Protein AF-A0A3S5BAK1-F1 (afdb_monomer)

Secondary structure (DSSP, 8-state):
--HHHHHHHHHHHHHHHHHH-HHHHHH-HHHHHHHHHHHHHHHHHHHHHHHHHHHHHS---S---GGG--TT-HHHHHHHHHHHHHHHHHHGGGGGGGGSTTTHHHHHHHHHHHHHHHHHHHHHHHHHHHHHHHHHHHHHHHHHHHHHHHHT----TTS---HHHHT--PPPP---

Radius of gyration: 25.22 Å; Cα contacts (8 Å, |Δi|>4): 67; chains: 1; bounding box: 58×69×58 Å

Structure (mmCIF, N/CA/C/O backbone):
data_AF-A0A3S5BAK1-F1
#
_entry.id   AF-A0A3S5BAK1-F1
#
loop_
_atom_site.group_PDB
_atom_site.id
_atom_site.type_symbol
_atom_site.label_atom_id
_atom_site.label_alt_id
_atom_site.label_comp_id
_atom_site.label_asym_id
_atom_site.label_entity_id
_atom_site.label_seq_id
_atom_site.pdbx_PDB_ins_code
_atom_site.Cartn_x
_atom_site.Cartn_y
_atom_site.Cartn_z
_atom_site.occupancy
_atom_site.B_iso_or_equiv
_atom_site.auth_seq_id
_atom_site.auth_comp_id
_atom_site.auth_asym_id
_atom_site.auth_atom_id
_atom_site.pdbx_PDB_model_num
ATOM 1 N N . MET A 1 1 ? 5.072 -18.297 4.045 1.00 58.22 1 MET A N 1
ATOM 2 C CA . MET A 1 1 ? 3.594 -18.258 4.055 1.00 58.22 1 MET A CA 1
ATOM 3 C C . MET A 1 1 ? 3.097 -19.304 3.068 1.00 58.22 1 MET A C 1
ATOM 5 O O . MET A 1 1 ? 3.316 -19.136 1.875 1.00 58.22 1 MET A O 1
ATOM 9 N N . SER A 1 2 ? 2.548 -20.421 3.541 1.00 68.56 2 SER A N 1
ATOM 10 C CA . SER A 1 2 ? 2.086 -21.508 2.662 1.00 68.56 2 SER A CA 1
ATOM 11 C C . SER A 1 2 ? 0.765 -21.127 1.982 1.00 68.56 2 SER A C 1
ATOM 13 O O . SER A 1 2 ? -0.082 -20.504 2.619 1.00 68.56 2 SER A O 1
ATOM 15 N N . LEU A 1 3 ? 0.565 -21.506 0.712 1.00 74.81 3 LEU A N 1
ATOM 16 C CA . LEU A 1 3 ? -0.663 -21.211 -0.054 1.00 74.81 3 LEU A CA 1
ATOM 17 C C . LEU A 1 3 ? -1.939 -21.658 0.679 1.00 74.81 3 LEU A C 1
ATOM 19 O O . LEU A 1 3 ? -2.941 -20.948 0.666 1.00 74.81 3 LEU A O 1
ATOM 23 N N . SER A 1 4 ? -1.876 -22.787 1.391 1.00 78.25 4 SER A N 1
ATOM 24 C CA . SER A 1 4 ? -2.968 -23.304 2.225 1.00 78.25 4 SER A CA 1
ATOM 25 C C . SER A 1 4 ? -3.435 -22.315 3.296 1.00 78.25 4 SER A C 1
ATOM 27 O O . SER A 1 4 ? -4.629 -22.199 3.556 1.00 78.25 4 SER A O 1
ATOM 29 N N . PHE A 1 5 ? -2.509 -21.565 3.888 1.00 78.94 5 PHE A N 1
ATOM 30 C CA . PHE A 1 5 ? -2.800 -20.608 4.948 1.00 78.94 5 PHE A CA 1
ATOM 31 C C . PHE A 1 5 ? -3.479 -19.345 4.403 1.00 78.94 5 PHE A C 1
ATOM 33 O O . PHE A 1 5 ? -4.416 -18.834 5.010 1.00 78.94 5 PHE A O 1
ATOM 40 N N . VAL A 1 6 ? -3.074 -18.891 3.211 1.00 77.44 6 VAL A N 1
ATOM 41 C CA . VAL A 1 6 ? -3.736 -17.772 2.521 1.00 77.44 6 VAL A CA 1
ATOM 42 C C . VAL A 1 6 ? -5.163 -18.159 2.131 1.00 77.44 6 VAL A C 1
ATOM 44 O O . VAL A 1 6 ? -6.094 -17.412 2.411 1.00 77.44 6 VAL A O 1
ATOM 47 N N . VAL A 1 7 ? -5.363 -19.354 1.565 1.00 82.56 7 VAL A N 1
ATOM 48 C CA . VAL A 1 7 ? -6.702 -19.852 1.200 1.00 82.56 7 VAL A CA 1
ATOM 49 C C . VAL A 1 7 ? -7.607 -19.979 2.429 1.00 82.56 7 VAL A C 1
ATOM 51 O O . VAL A 1 7 ? -8.768 -19.578 2.373 1.00 82.56 7 VAL A O 1
ATOM 54 N N . ALA A 1 8 ? -7.079 -20.474 3.552 1.00 82.44 8 ALA A N 1
ATOM 55 C CA . ALA A 1 8 ? -7.828 -20.571 4.801 1.00 82.44 8 ALA A CA 1
ATOM 56 C C . ALA A 1 8 ? -8.298 -19.195 5.307 1.00 82.44 8 ALA A C 1
ATOM 58 O O . ALA A 1 8 ? -9.467 -19.049 5.667 1.00 82.44 8 ALA A O 1
ATOM 59 N N . PHE A 1 9 ? -7.433 -18.176 5.281 1.00 80.75 9 PHE A N 1
ATOM 60 C CA . PHE A 1 9 ? -7.812 -16.820 5.689 1.00 80.75 9 PHE A CA 1
ATOM 61 C C . PHE A 1 9 ? -8.811 -16.161 4.744 1.00 80.75 9 PHE A C 1
ATOM 63 O O . PHE A 1 9 ? -9.759 -15.528 5.201 1.00 80.75 9 PHE A O 1
ATOM 70 N N . VAL A 1 10 ? -8.650 -16.347 3.434 1.00 83.50 10 VAL A N 1
ATOM 71 C CA . VAL A 1 10 ? -9.604 -15.831 2.443 1.00 83.50 10 VAL A CA 1
ATOM 72 C C . VAL A 1 10 ? -10.977 -16.469 2.639 1.00 83.50 10 VAL A C 1
ATOM 74 O O . VAL A 1 10 ? -11.990 -15.775 2.652 1.00 83.50 10 VAL A O 1
ATOM 77 N N . TRP A 1 11 ? -11.021 -17.781 2.871 1.00 86.19 11 TRP A N 1
ATOM 78 C CA . TRP A 1 11 ? -12.264 -18.491 3.156 1.00 86.19 11 TRP A CA 1
ATOM 79 C C . TRP A 1 11 ? -12.947 -18.000 4.439 1.00 86.19 11 TRP A C 1
ATOM 81 O O . TRP A 1 11 ? -14.167 -17.829 4.470 1.00 86.19 11 TRP A O 1
ATOM 91 N N . GLN A 1 12 ? -12.170 -17.740 5.494 1.00 83.75 12 GLN A N 1
ATOM 92 C CA . GLN A 1 12 ? -12.689 -17.161 6.734 1.00 83.75 12 GLN A CA 1
ATOM 93 C C . GLN A 1 12 ? -13.297 -15.771 6.505 1.00 83.75 12 GLN A C 1
ATOM 95 O O . GLN A 1 12 ? -14.400 -15.519 6.987 1.00 83.75 12 GLN A O 1
ATOM 100 N N . GLU A 1 13 ? -12.639 -14.899 5.736 1.00 82.94 13 GLU A N 1
ATOM 101 C CA . GLU A 1 13 ? -13.164 -13.564 5.419 1.00 82.94 13 GLU A CA 1
ATOM 102 C C . GLU A 1 13 ? -14.453 -13.619 4.598 1.00 82.94 13 GLU A C 1
ATOM 104 O O . GLU A 1 13 ? -15.411 -12.919 4.918 1.00 82.94 13 GLU A O 1
ATOM 109 N N . ILE A 1 14 ? -14.525 -14.495 3.590 1.00 84.44 14 ILE A N 1
ATOM 110 C CA . ILE A 1 14 ? -15.737 -14.662 2.772 1.00 84.44 14 ILE A CA 1
ATOM 111 C C . ILE A 1 14 ? -16.921 -15.080 3.651 1.00 84.44 14 ILE A C 1
ATOM 113 O O . ILE A 1 14 ? -18.023 -14.546 3.507 1.00 84.44 14 ILE A O 1
ATOM 117 N N . LYS A 1 15 ? -16.702 -15.994 4.606 1.00 84.88 15 LYS A N 1
ATOM 118 C CA . LYS A 1 15 ? -17.748 -16.384 5.558 1.00 84.88 15 LYS A CA 1
ATOM 119 C C . LYS A 1 15 ? -18.176 -15.233 6.461 1.00 84.88 15 LYS A C 1
ATOM 121 O O . LYS A 1 15 ? -19.376 -15.061 6.648 1.00 84.88 15 LYS A O 1
ATOM 126 N N . LYS A 1 16 ? -17.232 -14.454 7.004 1.00 80.25 16 LYS A N 1
ATOM 127 C CA . LYS A 1 16 ? -17.545 -13.272 7.829 1.00 80.25 16 LYS A CA 1
ATOM 128 C C . LYS A 1 16 ? -18.373 -12.252 7.043 1.00 80.25 16 LYS A C 1
ATOM 130 O O . LYS A 1 16 ? -19.364 -11.743 7.558 1.00 80.25 16 LYS A O 1
ATOM 135 N N . LEU A 1 17 ? -18.004 -11.999 5.787 1.00 83.25 17 LEU A N 1
ATOM 136 C CA . LEU A 1 17 ? -18.719 -11.073 4.910 1.00 83.25 17 LEU A CA 1
ATOM 137 C C . LEU A 1 17 ? -20.167 -11.526 4.670 1.00 83.25 17 LEU A C 1
ATOM 139 O O . LEU A 1 17 ? -21.088 -10.711 4.701 1.00 83.25 17 LEU A O 1
ATOM 143 N N . TRP A 1 18 ? -20.367 -12.832 4.462 1.00 85.94 18 TRP A N 1
ATOM 144 C CA . TRP A 1 18 ? -21.692 -13.413 4.251 1.00 85.94 18 TRP A CA 1
ATOM 145 C C . TRP A 1 18 ? -22.565 -13.309 5.504 1.00 85.94 18 TRP A C 1
ATOM 147 O O . TRP A 1 18 ? -23.736 -12.952 5.406 1.00 85.94 18 TRP A O 1
ATOM 157 N N . THR A 1 19 ? -22.023 -13.612 6.684 1.00 84.31 19 THR A N 1
ATOM 158 C CA . THR A 1 19 ? -22.820 -13.661 7.917 1.00 84.31 19 THR A CA 1
ATOM 159 C C . THR A 1 19 ? -23.170 -12.283 8.474 1.00 84.31 19 THR A C 1
ATOM 161 O O . THR A 1 19 ? -24.278 -12.113 8.974 1.00 84.31 19 THR A O 1
ATOM 164 N N . TRP A 1 20 ? -22.272 -11.299 8.375 1.00 79.25 20 TRP A N 1
ATOM 165 C CA . TRP A 1 20 ? -22.474 -9.9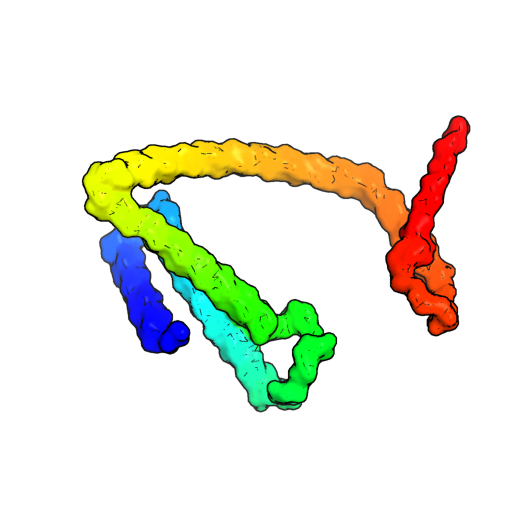54 8.942 1.00 79.25 20 TRP A CA 1
ATOM 166 C C . TRP A 1 20 ? -23.051 -8.941 7.942 1.00 79.25 20 TRP A C 1
ATOM 168 O O . TRP A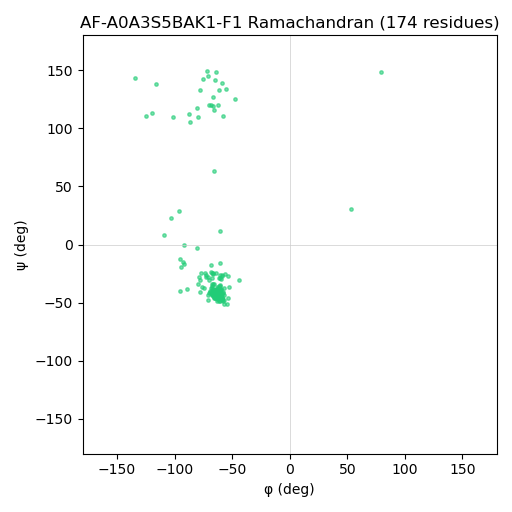 1 20 ? -23.617 -7.923 8.343 1.00 79.25 20 TRP A O 1
ATOM 178 N N . GLY A 1 21 ? -22.937 -9.216 6.640 1.00 82.69 21 GLY A N 1
ATOM 179 C CA . GLY A 1 21 ? -23.353 -8.313 5.572 1.00 82.69 21 GLY A CA 1
ATOM 180 C C . GLY A 1 21 ? -22.349 -7.182 5.293 1.00 82.69 21 GLY A C 1
ATOM 181 O O . GLY A 1 21 ? -21.669 -6.658 6.174 1.00 82.69 21 GLY A O 1
ATOM 182 N N . ILE A 1 22 ? -22.284 -6.758 4.027 1.00 80.19 22 ILE A N 1
ATOM 183 C CA . ILE A 1 22 ? -21.268 -5.825 3.497 1.00 80.19 22 ILE A CA 1
ATOM 184 C C . ILE A 1 22 ? -21.239 -4.453 4.189 1.00 80.19 22 ILE A C 1
ATOM 186 O O . ILE A 1 22 ? -20.164 -3.895 4.397 1.00 80.19 22 ILE A O 1
ATOM 190 N N . ARG A 1 23 ? -22.399 -3.889 4.553 1.00 79.81 23 ARG A N 1
ATOM 191 C CA . ARG A 1 23 ? -22.456 -2.533 5.133 1.00 79.81 23 ARG A CA 1
ATOM 192 C C . ARG A 1 23 ? -21.807 -2.466 6.513 1.00 79.81 23 ARG A C 1
ATOM 194 O O . ARG A 1 23 ? -21.074 -1.522 6.796 1.00 79.81 23 ARG A O 1
ATOM 201 N N . VAL A 1 24 ? -22.058 -3.467 7.353 1.00 79.19 24 VAL A N 1
ATOM 202 C CA . VAL A 1 24 ? -21.470 -3.538 8.697 1.00 79.19 24 VAL A CA 1
ATOM 203 C C . VAL A 1 24 ? -19.969 -3.801 8.590 1.00 79.19 24 VAL A C 1
ATOM 205 O O . VAL A 1 24 ? -19.189 -3.141 9.267 1.00 79.19 24 VAL A O 1
ATOM 208 N N . TYR A 1 25 ? -19.564 -4.666 7.657 1.00 80.75 25 TYR A N 1
ATOM 209 C CA . TYR A 1 25 ? -18.161 -5.002 7.423 1.00 80.75 25 TYR A CA 1
ATOM 210 C C . TYR A 1 25 ? -17.293 -3.794 7.031 1.00 80.75 25 TYR A C 1
ATOM 212 O O . TYR A 1 25 ? -16.210 -3.621 7.573 1.00 80.75 25 TYR A O 1
ATOM 220 N N . ILE A 1 26 ? -17.766 -2.929 6.123 1.00 79.38 26 ILE A N 1
ATOM 221 C CA . ILE A 1 26 ? -16.991 -1.758 5.661 1.00 79.38 26 ILE A CA 1
ATOM 222 C C . ILE A 1 26 ? -16.903 -0.661 6.734 1.00 79.38 26 ILE A C 1
ATOM 224 O O . ILE A 1 26 ? -15.961 0.129 6.737 1.00 79.38 26 ILE A O 1
ATOM 228 N N . THR A 1 27 ? -17.878 -0.596 7.643 1.00 78.50 27 THR A N 1
ATOM 229 C CA . THR A 1 27 ? -17.907 0.443 8.684 1.00 78.50 27 THR A CA 1
ATOM 230 C C . THR A 1 27 ? -16.854 0.189 9.766 1.00 78.50 27 THR A C 1
ATOM 232 O O . THR A 1 27 ? -16.393 1.129 10.413 1.00 78.50 27 THR A O 1
ATOM 235 N N . ASP A 1 28 ? -16.441 -1.066 9.949 1.00 81.44 28 ASP A N 1
ATOM 236 C CA . ASP A 1 28 ? -15.386 -1.417 10.889 1.00 81.44 28 ASP A CA 1
ATOM 237 C C . ASP A 1 28 ? -14.000 -1.324 10.228 1.00 81.44 28 ASP A C 1
ATOM 239 O O . ASP A 1 28 ? -13.639 -2.115 9.351 1.00 81.44 28 ASP A O 1
ATOM 243 N N . MET A 1 29 ? -13.190 -0.358 10.675 1.00 78.50 29 MET A N 1
ATOM 244 C CA . MET A 1 29 ? -11.829 -0.142 10.157 1.00 78.50 29 MET A CA 1
ATOM 245 C C . MET A 1 29 ? -10.942 -1.376 10.327 1.00 78.50 29 MET A C 1
ATOM 247 O O . MET A 1 29 ? -9.993 -1.594 9.572 1.00 78.50 29 MET A O 1
ATOM 251 N N . TRP A 1 30 ? -11.260 -2.193 11.321 1.00 81.69 30 TRP A N 1
ATOM 252 C CA . TRP A 1 30 ? -10.519 -3.389 11.643 1.00 81.69 30 TRP A CA 1
ATOM 253 C C . TRP A 1 30 ? -10.704 -4.485 10.593 1.00 81.69 30 TRP A C 1
ATOM 255 O O . TRP A 1 30 ? -9.721 -5.005 10.058 1.00 81.69 30 TRP A O 1
ATOM 265 N N . HIS A 1 31 ? -11.946 -4.758 10.199 1.00 83.31 31 HIS A N 1
ATOM 266 C CA . HIS A 1 31 ? -12.244 -5.669 9.096 1.00 83.31 31 HIS A CA 1
ATOM 267 C C . HIS A 1 31 ? -11.639 -5.191 7.772 1.00 83.31 31 HIS A C 1
ATOM 269 O O . HIS A 1 31 ? -11.095 -5.997 7.016 1.00 83.31 31 HIS A O 1
ATOM 275 N N . LEU A 1 32 ? -11.607 -3.876 7.535 1.00 84.88 32 LEU A N 1
ATOM 276 C CA . LEU A 1 32 ? -10.916 -3.306 6.378 1.00 84.88 32 LEU A CA 1
ATOM 277 C C . LEU A 1 32 ? -9.401 -3.592 6.394 1.00 84.88 32 LEU A C 1
ATOM 279 O O . LEU A 1 32 ? -8.813 -3.875 5.348 1.00 84.88 32 LEU A O 1
ATOM 283 N N . LEU A 1 33 ? -8.757 -3.562 7.564 1.00 88.00 33 LEU A N 1
ATOM 284 C CA . LEU A 1 33 ? -7.339 -3.906 7.720 1.00 88.00 33 LEU A CA 1
ATOM 285 C C . LEU A 1 33 ? -7.078 -5.403 7.478 1.00 88.00 33 LEU A C 1
ATOM 287 O O . LEU A 1 33 ? -6.076 -5.761 6.848 1.00 88.00 33 LEU A O 1
ATOM 291 N N . GLU A 1 34 ? -7.989 -6.283 7.913 1.00 87.12 34 GLU A N 1
ATOM 292 C CA . GLU A 1 34 ? -7.925 -7.720 7.600 1.00 87.12 34 GLU A CA 1
ATOM 293 C C . GLU A 1 34 ? -8.054 -7.968 6.090 1.00 87.12 34 GLU A C 1
ATOM 295 O O . GLU A 1 34 ? -7.229 -8.676 5.502 1.00 87.12 34 GLU A O 1
ATOM 300 N N . PHE A 1 35 ? -9.036 -7.327 5.454 1.00 89.00 35 PHE A N 1
ATOM 301 C CA . PHE A 1 35 ? -9.251 -7.385 4.012 1.00 89.00 35 PHE A CA 1
ATOM 302 C C . PHE A 1 35 ? -8.028 -6.893 3.234 1.00 89.00 35 PHE A C 1
ATOM 304 O O . PHE A 1 35 ? -7.556 -7.567 2.318 1.00 89.00 35 PHE A O 1
ATOM 311 N N . THR A 1 36 ? -7.471 -5.748 3.638 1.00 91.38 36 THR A N 1
ATOM 312 C CA . THR A 1 36 ? -6.305 -5.136 2.986 1.00 91.38 36 THR A CA 1
ATOM 313 C C . THR A 1 36 ? -5.103 -6.075 3.035 1.00 91.38 36 THR A C 1
ATOM 315 O O . THR A 1 36 ? -4.504 -6.360 1.999 1.00 91.38 36 THR A O 1
ATOM 318 N N . THR A 1 37 ? -4.799 -6.641 4.205 1.00 91.31 37 THR A N 1
ATOM 319 C CA . THR A 1 37 ? -3.692 -7.596 4.378 1.00 91.31 37 THR A CA 1
ATOM 320 C C . THR A 1 37 ? -3.858 -8.827 3.480 1.00 91.31 37 THR A C 1
ATOM 322 O O . THR A 1 37 ? -2.927 -9.223 2.776 1.00 91.31 37 THR A O 1
ATOM 325 N N . ASN A 1 38 ? -5.059 -9.411 3.446 1.00 90.19 38 ASN A N 1
ATOM 326 C CA . ASN A 1 38 ? -5.343 -10.581 2.615 1.00 90.19 38 ASN A CA 1
ATOM 327 C C . ASN A 1 38 ? -5.265 -10.252 1.118 1.00 90.19 38 ASN A C 1
ATOM 329 O O . ASN A 1 38 ? -4.712 -11.035 0.345 1.00 90.19 38 ASN A O 1
ATOM 333 N N . SER A 1 39 ? -5.749 -9.077 0.709 1.00 92.56 39 SER A N 1
ATOM 334 C CA . SER A 1 39 ? -5.664 -8.615 -0.679 1.00 92.56 39 SER A CA 1
ATOM 335 C C . SER A 1 39 ? -4.211 -8.445 -1.148 1.00 92.56 39 SER A C 1
ATOM 337 O O . SER A 1 39 ? -3.872 -8.881 -2.248 1.00 92.56 39 SER A O 1
ATOM 339 N N . LEU A 1 40 ? -3.318 -7.924 -0.295 1.00 93.44 40 LEU A N 1
ATOM 340 C CA . LEU A 1 40 ? -1.884 -7.805 -0.586 1.00 93.44 40 LEU A CA 1
ATOM 341 C C . LEU A 1 40 ? -1.204 -9.175 -0.733 1.00 93.44 40 LEU A C 1
ATOM 343 O O . LEU A 1 40 ? -0.384 -9.361 -1.638 1.00 93.44 40 LEU A O 1
ATOM 347 N N . TYR A 1 41 ? -1.571 -10.161 0.093 1.00 92.06 41 TYR A N 1
ATOM 348 C CA . TYR A 1 41 ? -1.080 -11.533 -0.068 1.00 92.06 41 TYR A CA 1
ATOM 349 C C . TYR A 1 41 ? -1.556 -12.175 -1.379 1.00 92.06 41 TYR A C 1
ATOM 351 O O . TYR A 1 41 ? -0.751 -12.802 -2.070 1.00 92.06 41 TYR A O 1
ATOM 359 N N . ILE A 1 42 ? -2.823 -11.983 -1.764 1.00 91.81 42 ILE A N 1
ATOM 360 C CA . ILE A 1 42 ? -3.346 -12.461 -3.056 1.00 91.81 42 ILE A CA 1
ATOM 361 C C . ILE A 1 42 ? -2.616 -11.774 -4.215 1.00 91.81 42 ILE A C 1
ATOM 363 O O . ILE A 1 42 ? -2.169 -12.451 -5.138 1.00 91.81 42 ILE A O 1
ATOM 367 N N . SER A 1 43 ? -2.439 -10.453 -4.151 1.00 94.06 43 SER A N 1
ATOM 368 C CA . SER A 1 43 ? -1.743 -9.675 -5.182 1.00 94.06 43 SER A CA 1
ATOM 369 C C . SER A 1 43 ? -0.285 -10.119 -5.350 1.00 94.06 43 SER A C 1
ATOM 371 O O . SER A 1 43 ? 0.194 -10.291 -6.469 1.00 94.06 43 SER A O 1
ATOM 373 N N . THR A 1 44 ? 0.404 -10.429 -4.248 1.00 93.94 44 THR A N 1
ATOM 374 C CA . THR A 1 44 ? 1.758 -11.006 -4.276 1.00 93.94 44 THR A CA 1
ATOM 375 C C . THR A 1 44 ? 1.792 -12.328 -5.047 1.00 93.94 44 THR A C 1
ATOM 377 O O . THR A 1 44 ? 2.662 -12.537 -5.894 1.00 93.94 44 THR A O 1
ATOM 380 N N . ILE A 1 45 ? 0.849 -13.234 -4.767 1.00 91.94 45 ILE A N 1
ATOM 381 C CA . ILE A 1 45 ? 0.752 -14.526 -5.460 1.00 91.94 45 ILE A CA 1
ATOM 382 C C . ILE A 1 45 ? 0.418 -14.312 -6.941 1.00 91.94 45 ILE A C 1
ATOM 384 O O . ILE A 1 45 ? 1.039 -14.941 -7.796 1.00 91.94 45 ILE A O 1
ATOM 388 N N . ALA A 1 46 ? -0.503 -13.396 -7.250 1.00 93.88 46 ALA A N 1
ATOM 389 C CA . ALA A 1 46 ? -0.877 -13.056 -8.618 1.00 93.88 46 ALA A CA 1
ATOM 390 C C . ALA A 1 46 ? 0.321 -12.519 -9.417 1.00 93.88 46 ALA A C 1
ATOM 392 O O . ALA A 1 46 ? 0.581 -13.001 -10.514 1.00 93.88 46 ALA A O 1
ATOM 393 N N . MET A 1 47 ? 1.112 -11.605 -8.850 1.00 93.81 47 MET A N 1
ATOM 394 C CA . MET A 1 47 ? 2.316 -11.077 -9.503 1.00 93.81 47 MET A CA 1
ATOM 395 C C . MET A 1 47 ? 3.374 -12.159 -9.745 1.00 93.81 47 MET A C 1
ATOM 397 O O . MET A 1 47 ? 3.992 -12.201 -10.808 1.00 93.81 47 MET A O 1
ATOM 401 N N . ARG A 1 48 ? 3.544 -13.099 -8.807 1.00 92.75 48 ARG A N 1
ATOM 402 C CA . ARG A 1 48 ? 4.430 -14.258 -9.008 1.00 92.75 48 ARG A CA 1
ATOM 403 C C . ARG A 1 48 ? 3.912 -15.209 -10.085 1.00 92.75 48 ARG A C 1
ATOM 405 O O . ARG A 1 48 ? 4.709 -15.755 -10.843 1.00 92.75 48 ARG A O 1
ATOM 412 N N . PHE A 1 49 ? 2.596 -15.378 -10.188 1.00 92.94 49 PHE A N 1
ATOM 413 C CA . PHE A 1 49 ? 1.984 -16.145 -11.269 1.00 92.94 49 PHE A CA 1
ATOM 414 C C . PHE A 1 49 ? 2.180 -15.461 -12.627 1.00 92.94 49 PHE A C 1
ATOM 416 O O . PHE A 1 49 ? 2.539 -16.130 -13.590 1.00 92.94 49 PHE A O 1
ATOM 423 N N . VAL A 1 50 ? 2.039 -14.134 -12.701 1.00 93.31 50 VAL A N 1
ATOM 424 C CA . VAL A 1 50 ? 2.341 -13.349 -13.911 1.00 93.31 50 VAL A CA 1
ATOM 425 C C . VAL A 1 50 ? 3.809 -13.504 -14.312 1.00 93.31 50 VAL A C 1
ATOM 427 O O . VAL A 1 50 ? 4.093 -13.727 -15.486 1.00 93.31 50 VAL A O 1
ATOM 430 N N . ALA A 1 51 ? 4.738 -13.457 -13.353 1.00 91.62 51 ALA A N 1
ATOM 431 C CA . ALA A 1 51 ? 6.159 -13.698 -13.608 1.00 91.62 51 ALA A CA 1
ATOM 432 C C . ALA A 1 51 ? 6.403 -15.090 -14.214 1.00 91.62 51 ALA A C 1
ATOM 434 O O . ALA A 1 51 ? 7.085 -15.226 -15.227 1.00 91.62 51 ALA A O 1
ATOM 435 N N . TRP A 1 52 ? 5.789 -16.123 -13.630 1.00 91.06 52 TRP A N 1
ATOM 436 C CA . TRP A 1 52 ? 5.863 -17.485 -14.155 1.00 91.06 52 TRP A CA 1
ATOM 437 C C . TRP A 1 52 ? 5.242 -17.589 -15.555 1.00 91.06 52 TRP A C 1
ATOM 439 O O . TRP A 1 52 ? 5.826 -18.206 -16.445 1.00 91.06 52 TRP A O 1
ATOM 449 N N . PHE A 1 53 ? 4.096 -16.948 -15.786 1.00 93.50 53 PHE A N 1
ATOM 450 C CA . PHE A 1 53 ? 3.433 -16.933 -17.087 1.00 93.50 53 PHE A CA 1
ATOM 451 C C . PHE A 1 53 ? 4.307 -16.266 -18.158 1.00 93.50 53 PHE A C 1
ATOM 453 O O . PHE A 1 53 ? 4.422 -16.797 -19.261 1.00 93.50 53 PHE A O 1
ATOM 460 N N . ARG A 1 54 ? 4.985 -15.156 -17.833 1.00 90.62 54 ARG A N 1
ATOM 461 C CA . ARG A 1 54 ? 5.919 -14.485 -18.750 1.00 90.62 54 ARG A CA 1
ATOM 462 C C . ARG A 1 54 ? 7.051 -15.393 -19.213 1.00 90.62 54 ARG A C 1
ATOM 464 O O . ARG A 1 54 ? 7.248 -15.563 -20.413 1.00 90.62 54 ARG A O 1
ATOM 471 N N . VAL A 1 55 ? 7.708 -16.074 -18.282 1.00 90.31 55 VAL A N 1
ATOM 472 C CA . VAL A 1 55 ? 8.804 -16.995 -18.614 1.00 90.31 55 VAL A CA 1
ATOM 473 C C . VAL A 1 55 ? 8.321 -18.168 -19.478 1.00 90.31 55 VAL A C 1
ATOM 475 O O . VAL A 1 55 ? 8.970 -18.521 -20.460 1.00 90.31 55 VAL A O 1
ATOM 478 N N . ASN A 1 56 ? 7.165 -18.762 -19.160 1.00 90.62 56 ASN A N 1
ATOM 479 C CA . ASN A 1 56 ? 6.686 -19.959 -19.863 1.00 90.62 56 ASN A CA 1
ATOM 480 C C . ASN A 1 56 ? 6.057 -19.659 -21.232 1.00 90.62 56 ASN A C 1
ATOM 482 O O . ASN A 1 56 ? 6.284 -20.406 -22.183 1.00 90.62 56 ASN A O 1
ATOM 486 N N . PHE A 1 57 ? 5.263 -18.591 -21.346 1.00 91.19 57 PHE A N 1
ATOM 487 C CA . PHE A 1 57 ? 4.512 -18.285 -22.569 1.00 91.19 57 PHE A CA 1
ATOM 488 C C . PHE A 1 57 ? 5.239 -17.304 -23.486 1.00 91.19 57 PHE A C 1
ATOM 490 O O . PHE A 1 57 ? 5.239 -17.498 -24.700 1.00 91.19 57 PHE A O 1
ATOM 497 N N . TYR A 1 58 ? 5.887 -16.283 -22.924 1.00 88.31 58 TYR A N 1
ATOM 498 C CA . TYR A 1 58 ? 6.614 -15.271 -23.698 1.00 88.31 58 TYR A CA 1
ATOM 499 C C . TYR A 1 58 ? 8.093 -15.631 -23.907 1.00 88.31 58 TYR A C 1
ATOM 501 O O . TYR A 1 58 ? 8.803 -14.900 -24.591 1.00 88.31 58 TYR A O 1
ATOM 509 N N . LYS A 1 59 ? 8.547 -16.781 -23.379 1.00 86.00 59 LYS A N 1
ATOM 510 C CA . LYS A 1 59 ? 9.927 -17.291 -23.494 1.00 86.00 59 LYS A CA 1
ATOM 511 C C . LYS A 1 59 ? 10.993 -16.281 -23.050 1.00 86.00 59 LYS A C 1
ATOM 513 O O . LYS A 1 59 ? 12.110 -16.285 -23.567 1.00 86.00 59 LYS A O 1
ATOM 518 N N . GLU A 1 60 ? 10.652 -15.423 -22.092 1.00 86.19 60 GLU A N 1
ATOM 519 C CA . GLU A 1 60 ? 11.614 -14.526 -21.456 1.00 86.19 60 GLU A CA 1
ATOM 520 C C . GLU A 1 60 ? 12.679 -15.332 -20.686 1.00 86.19 60 GLU A C 1
ATOM 522 O O . GLU A 1 60 ? 12.386 -16.422 -20.177 1.00 86.19 60 GLU A O 1
ATOM 527 N N . PRO A 1 61 ? 13.926 -14.834 -20.592 1.00 84.25 61 PRO A N 1
ATOM 528 C CA . PRO A 1 61 ? 14.989 -15.535 -19.886 1.00 84.25 61 PRO A CA 1
ATOM 529 C C . PRO A 1 61 ? 14.647 -15.683 -18.398 1.00 84.25 61 PRO A C 1
ATOM 531 O O . PRO A 1 61 ? 14.504 -14.701 -17.676 1.00 84.25 61 PRO A O 1
ATOM 534 N N . ALA A 1 62 ? 14.569 -16.928 -17.921 1.00 80.88 62 ALA A N 1
ATOM 535 C CA . ALA A 1 62 ? 14.250 -17.236 -16.523 1.00 80.88 62 ALA A CA 1
ATOM 536 C C . ALA A 1 62 ? 15.306 -16.724 -15.525 1.00 80.88 62 ALA A C 1
ATOM 538 O O . ALA A 1 62 ? 15.005 -16.518 -14.350 1.00 80.88 62 ALA A O 1
ATOM 539 N N . PHE A 1 63 ? 16.545 -16.540 -15.988 1.00 81.31 63 PHE A N 1
ATOM 540 C CA . PHE A 1 63 ? 17.672 -16.099 -15.178 1.00 81.31 63 PHE A CA 1
ATOM 541 C C . PHE A 1 63 ? 18.286 -14.851 -15.800 1.00 81.31 63 PHE A C 1
ATOM 543 O O . PHE A 1 63 ? 18.916 -14.912 -16.855 1.00 81.31 63 PHE A O 1
ATOM 550 N N . LEU A 1 64 ? 18.113 -13.723 -15.118 1.00 85.94 64 LEU A N 1
ATOM 551 C CA . LEU A 1 64 ? 18.749 -12.459 -15.452 1.00 85.94 64 LEU A CA 1
ATOM 552 C C . LEU A 1 64 ? 19.303 -11.834 -14.172 1.00 85.94 64 LEU A C 1
ATOM 554 O O . LEU A 1 64 ? 18.683 -11.929 -13.110 1.00 85.94 64 LEU A O 1
ATOM 558 N N . ASN A 1 65 ? 20.458 -11.180 -14.263 1.00 88.00 65 ASN A N 1
ATOM 559 C CA . ASN A 1 65 ? 21.029 -10.462 -13.128 1.00 88.00 65 ASN A CA 1
ATOM 560 C C . ASN A 1 65 ? 20.088 -9.340 -12.677 1.00 88.00 65 ASN A C 1
ATOM 562 O O . ASN A 1 65 ? 19.660 -8.528 -13.496 1.00 88.00 65 ASN A O 1
ATOM 566 N N . ARG A 1 66 ? 19.844 -9.250 -11.362 1.00 86.75 66 ARG A N 1
ATOM 567 C CA . ARG A 1 66 ? 18.924 -8.274 -10.742 1.00 86.75 66 ARG A CA 1
ATOM 568 C C . ARG A 1 66 ? 19.206 -6.817 -11.125 1.00 86.75 66 ARG A C 1
ATOM 570 O O . ARG A 1 66 ? 18.300 -5.999 -11.120 1.00 86.75 66 ARG A O 1
ATOM 577 N N . SER A 1 67 ? 20.453 -6.493 -11.467 1.00 87.56 67 SER A N 1
ATOM 578 C CA . SER A 1 67 ? 20.857 -5.141 -11.874 1.00 87.56 67 SER A CA 1
ATOM 579 C C . SER A 1 67 ? 20.289 -4.690 -13.227 1.00 87.56 67 SER A C 1
ATOM 581 O O . SER A 1 67 ? 20.350 -3.502 -13.516 1.00 87.56 67 SER A O 1
ATOM 583 N N . ILE A 1 68 ? 19.808 -5.613 -14.065 1.00 89.12 68 ILE A N 1
ATOM 584 C CA . ILE A 1 68 ? 19.320 -5.340 -15.432 1.00 89.12 68 ILE A CA 1
ATOM 585 C C . ILE A 1 68 ? 17.789 -5.502 -15.494 1.00 89.12 68 ILE A C 1
ATOM 587 O O . ILE A 1 68 ? 17.194 -5.513 -16.564 1.00 89.12 68 ILE A O 1
ATOM 591 N N . TRP A 1 69 ? 17.142 -5.686 -14.343 1.00 89.06 69 TRP A N 1
ATOM 592 C CA . TRP A 1 69 ? 15.695 -5.841 -14.269 1.00 89.06 69 TRP A CA 1
ATOM 593 C C . TRP A 1 69 ? 15.002 -4.517 -14.569 1.00 89.06 69 TRP A C 1
ATOM 595 O O . TRP A 1 69 ? 15.496 -3.444 -14.211 1.00 89.06 69 TRP A O 1
ATOM 605 N N . ASP A 1 70 ? 13.848 -4.610 -15.216 1.00 88.12 70 ASP A N 1
ATOM 606 C CA . ASP A 1 70 ? 12.988 -3.462 -15.425 1.00 88.12 70 ASP A CA 1
ATOM 607 C C . ASP A 1 70 ? 12.466 -2.962 -14.063 1.00 88.12 70 ASP A C 1
ATOM 609 O O . ASP A 1 70 ? 12.131 -3.768 -13.185 1.00 88.12 70 ASP A O 1
ATOM 613 N N . PRO A 1 71 ? 12.357 -1.639 -13.845 1.00 89.00 71 PRO A N 1
ATOM 614 C CA . PRO A 1 71 ? 11.816 -1.097 -12.599 1.00 89.00 71 PRO A CA 1
ATOM 615 C C . PRO A 1 71 ? 10.406 -1.608 -12.254 1.00 89.00 71 PRO A C 1
ATOM 617 O O . PRO A 1 71 ? 10.041 -1.646 -11.077 1.00 89.00 71 PRO A O 1
ATOM 620 N N . PHE A 1 72 ? 9.620 -2.020 -13.253 1.00 89.88 72 PHE A N 1
ATOM 621 C CA . PHE A 1 72 ? 8.266 -2.553 -13.110 1.00 89.88 72 PHE A CA 1
ATOM 622 C C . PHE A 1 72 ? 8.204 -4.080 -13.258 1.00 89.88 72 PHE A C 1
ATOM 624 O O . PHE A 1 72 ? 7.140 -4.645 -13.545 1.00 89.88 72 PHE A O 1
ATOM 631 N N . ASP A 1 73 ? 9.321 -4.777 -13.030 1.00 91.31 73 ASP A N 1
ATOM 632 C CA . ASP A 1 73 ? 9.340 -6.233 -13.046 1.00 91.31 73 ASP A CA 1
ATOM 633 C C . ASP A 1 73 ? 8.371 -6.833 -12.010 1.00 91.31 73 ASP A C 1
ATOM 635 O O . ASP A 1 73 ? 8.289 -6.393 -10.855 1.00 91.31 73 ASP A O 1
ATOM 639 N N . PRO A 1 74 ? 7.641 -7.901 -12.380 1.00 92.62 74 PRO A N 1
ATOM 640 C CA . PRO A 1 74 ? 6.509 -8.397 -11.601 1.00 92.62 74 PRO A CA 1
ATOM 641 C C . PRO A 1 74 ? 6.991 -9.036 -10.293 1.00 92.62 74 PRO A C 1
ATOM 643 O O . PRO A 1 74 ? 6.310 -8.987 -9.271 1.00 92.62 74 PRO A O 1
ATOM 646 N N . ILE A 1 75 ? 8.199 -9.610 -10.311 1.00 92.94 75 ILE A N 1
ATOM 647 C CA . ILE A 1 75 ? 8.862 -10.172 -9.141 1.00 92.94 75 ILE A CA 1
ATOM 648 C C . ILE A 1 75 ? 9.176 -9.055 -8.146 1.00 92.94 75 ILE A C 1
ATOM 650 O O . ILE A 1 75 ? 8.848 -9.205 -6.971 1.00 92.94 75 ILE A O 1
ATOM 654 N N . LEU A 1 76 ? 9.728 -7.929 -8.608 1.00 94.00 76 LEU A N 1
ATOM 655 C CA . LEU A 1 76 ? 10.095 -6.794 -7.761 1.00 94.00 76 LEU A CA 1
ATOM 656 C C . LEU A 1 76 ? 8.856 -6.182 -7.090 1.00 94.00 76 LEU A C 1
ATOM 658 O O . LEU A 1 76 ? 8.832 -5.972 -5.875 1.00 94.00 76 LEU A O 1
ATOM 662 N N . ILE A 1 77 ? 7.781 -6.006 -7.863 1.00 95.25 77 ILE A N 1
ATOM 663 C CA . ILE A 1 77 ? 6.479 -5.570 -7.345 1.00 95.25 77 ILE A CA 1
ATOM 664 C C . ILE A 1 77 ? 5.943 -6.583 -6.321 1.00 95.25 77 ILE A C 1
ATOM 666 O O . ILE A 1 77 ? 5.462 -6.188 -5.258 1.00 95.25 77 ILE A O 1
ATOM 670 N N . SER A 1 78 ? 6.069 -7.891 -6.582 1.00 95.44 78 SER A N 1
ATOM 671 C CA . SER A 1 78 ? 5.633 -8.931 -5.640 1.00 95.44 78 SER A CA 1
ATOM 672 C C . SER A 1 78 ? 6.410 -8.911 -4.319 1.00 95.44 78 SER A C 1
ATOM 674 O O . SER A 1 78 ? 5.823 -9.148 -3.267 1.00 95.44 78 SER A O 1
ATOM 676 N N . GLU A 1 79 ? 7.711 -8.609 -4.341 1.00 94.69 79 GLU A N 1
ATOM 677 C CA . GLU A 1 79 ? 8.525 -8.481 -3.126 1.00 94.69 79 GLU A CA 1
ATOM 678 C C . GLU A 1 79 ? 8.079 -7.281 -2.284 1.00 94.69 79 GLU A C 1
ATOM 680 O O . GLU A 1 79 ? 7.923 -7.407 -1.068 1.00 94.69 79 GLU A O 1
ATOM 685 N N . CYS A 1 80 ? 7.802 -6.146 -2.933 1.00 95.88 80 CYS A N 1
ATOM 686 C CA . CYS A 1 80 ? 7.277 -4.950 -2.277 1.00 95.88 80 CYS A CA 1
ATOM 687 C C . CYS A 1 80 ? 5.910 -5.216 -1.627 1.00 95.88 80 CYS A C 1
ATOM 689 O O . CYS A 1 80 ? 5.716 -4.951 -0.438 1.00 95.88 80 CYS A O 1
ATOM 691 N N . LEU A 1 81 ? 4.982 -5.823 -2.374 1.00 95.12 81 LEU A N 1
ATOM 692 C CA . LEU A 1 81 ? 3.659 -6.194 -1.866 1.00 95.12 81 LEU A CA 1
ATOM 693 C C . LEU A 1 81 ? 3.748 -7.192 -0.708 1.00 95.12 81 LEU A C 1
ATOM 695 O O . LEU A 1 81 ? 3.003 -7.065 0.263 1.00 95.12 81 LEU A O 1
ATOM 699 N N . PHE A 1 82 ? 4.680 -8.145 -0.768 1.00 94.00 82 PHE A N 1
ATOM 700 C CA . PHE A 1 82 ? 4.907 -9.100 0.312 1.00 94.00 82 PHE A CA 1
ATOM 701 C C . PHE A 1 82 ? 5.429 -8.421 1.582 1.00 94.00 82 PHE A C 1
ATOM 703 O O . PHE A 1 82 ? 4.961 -8.720 2.682 1.00 94.00 82 PHE A O 1
ATOM 710 N N . ALA A 1 83 ? 6.376 -7.491 1.444 1.00 95.88 83 ALA A N 1
ATOM 711 C CA . ALA A 1 83 ? 6.891 -6.713 2.565 1.00 95.88 83 ALA A CA 1
ATOM 712 C C . ALA A 1 83 ? 5.785 -5.857 3.201 1.00 95.88 83 ALA A C 1
ATOM 714 O O . ALA A 1 83 ? 5.599 -5.904 4.418 1.00 95.88 83 ALA A O 1
ATOM 715 N N . ALA A 1 84 ? 4.993 -5.158 2.383 1.00 95.31 84 ALA A N 1
ATOM 716 C CA . ALA A 1 84 ? 3.838 -4.396 2.847 1.00 95.31 84 ALA A CA 1
ATOM 717 C C . ALA A 1 84 ? 2.815 -5.293 3.565 1.00 95.31 84 ALA A C 1
ATOM 719 O O . ALA A 1 84 ? 2.376 -4.963 4.666 1.00 95.31 84 ALA A O 1
ATOM 720 N N . ALA A 1 85 ? 2.487 -6.460 3.000 1.00 92.88 85 ALA A N 1
ATOM 721 C CA . ALA A 1 85 ? 1.577 -7.424 3.616 1.00 92.88 85 ALA A CA 1
ATOM 722 C C . ALA A 1 85 ? 2.064 -7.869 5.002 1.00 92.88 85 ALA A C 1
ATOM 724 O O . ALA A 1 85 ? 1.268 -7.954 5.934 1.00 92.88 85 ALA A O 1
ATOM 725 N N . ASN A 1 86 ? 3.370 -8.094 5.171 1.00 92.44 86 ASN A N 1
ATOM 726 C CA . ASN A 1 86 ? 3.936 -8.455 6.469 1.00 92.44 86 ASN A CA 1
ATOM 727 C C . ASN A 1 86 ? 3.851 -7.307 7.484 1.00 92.44 86 ASN A C 1
ATOM 729 O O . ASN A 1 86 ? 3.559 -7.572 8.645 1.00 92.44 86 ASN A O 1
ATOM 733 N N . ILE A 1 87 ? 4.033 -6.049 7.068 1.00 95.00 87 ILE A N 1
ATOM 734 C CA . ILE A 1 87 ? 3.846 -4.879 7.947 1.00 95.00 87 ILE A CA 1
ATOM 735 C C . ILE A 1 87 ? 2.386 -4.778 8.410 1.00 95.00 87 ILE A C 1
ATOM 737 O O . ILE A 1 87 ? 2.113 -4.617 9.598 1.00 95.00 87 ILE A O 1
ATOM 741 N N . PHE A 1 88 ? 1.420 -4.926 7.501 1.00 90.69 88 PHE A N 1
ATOM 742 C CA . PHE A 1 88 ? 0.007 -4.938 7.892 1.00 90.69 88 PHE A CA 1
ATOM 743 C C . PHE A 1 88 ? -0.346 -6.160 8.755 1.00 90.69 88 PHE A C 1
ATOM 745 O O . PHE A 1 88 ? -1.128 -6.052 9.702 1.00 90.69 88 PHE A O 1
ATOM 752 N N . SER A 1 89 ? 0.289 -7.307 8.503 1.00 89.50 89 SER A N 1
ATOM 753 C CA . SER A 1 89 ? 0.126 -8.503 9.327 1.00 89.50 89 SER A CA 1
ATOM 754 C C . SER A 1 89 ? 0.683 -8.327 10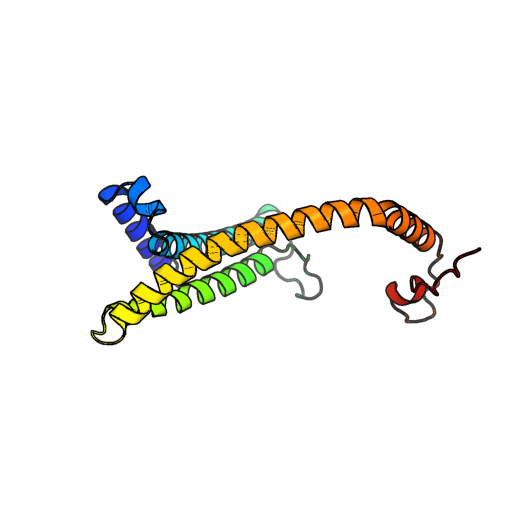.742 1.00 89.50 89 SER A C 1
ATOM 756 O O . SER A 1 89 ? 0.115 -8.895 11.673 1.00 89.50 89 SER A O 1
ATOM 758 N N . THR A 1 90 ? 1.761 -7.563 10.945 1.00 89.81 90 THR A N 1
ATOM 759 C CA . THR A 1 90 ? 2.263 -7.258 12.296 1.00 89.81 90 THR A CA 1
ATOM 760 C C . THR A 1 90 ? 1.432 -6.181 12.983 1.00 89.81 90 THR A C 1
ATOM 762 O O . THR A 1 90 ? 1.246 -6.254 14.195 1.00 89.81 90 THR A O 1
ATOM 765 N N . LEU A 1 91 ? 0.836 -5.243 12.238 1.00 88.25 91 LEU A N 1
ATOM 766 C CA . LEU A 1 91 ? -0.120 -4.267 12.777 1.00 88.25 91 LEU A CA 1
ATOM 767 C C . LEU A 1 91 ? -1.357 -4.950 13.393 1.00 88.25 91 LEU A C 1
ATOM 769 O O . LEU A 1 91 ? -1.936 -4.453 14.359 1.00 88.25 91 LEU A O 1
ATOM 773 N N . LYS A 1 92 ? -1.691 -6.157 12.920 1.00 84.62 92 LYS A N 1
ATOM 774 C CA . LYS A 1 92 ? -2.697 -7.045 13.519 1.00 84.62 92 LYS A CA 1
ATOM 775 C C . LYS A 1 92 ? -2.374 -7.468 14.966 1.00 84.62 92 LYS A C 1
ATOM 777 O O . LYS A 1 92 ? -3.254 -7.921 15.687 1.00 84.62 92 LYS A O 1
ATOM 782 N N . LEU A 1 93 ? -1.146 -7.305 15.450 1.00 85.06 93 LEU A N 1
ATOM 783 C CA . LEU A 1 93 ? -0.842 -7.572 16.859 1.00 85.06 93 LEU A CA 1
ATOM 784 C C . LEU A 1 93 ? -1.497 -6.558 17.801 1.00 85.06 93 LEU A C 1
ATOM 786 O O . LEU A 1 93 ? -1.785 -6.908 18.939 1.00 85.06 93 LEU A O 1
ATOM 790 N N . VAL A 1 94 ? -1.827 -5.351 17.330 1.00 83.69 94 VAL A N 1
ATOM 791 C CA . VAL A 1 94 ? -2.526 -4.337 18.141 1.00 83.69 94 VAL A CA 1
ATOM 792 C C . VAL A 1 94 ? -3.880 -4.854 18.641 1.00 83.69 94 VAL A C 1
ATOM 794 O O . VAL A 1 94 ? -4.316 -4.473 19.723 1.00 83.69 94 VAL A O 1
ATOM 797 N N . TYR A 1 95 ? -4.516 -5.788 17.925 1.00 78.25 95 TYR A N 1
ATOM 798 C CA . TYR A 1 95 ? -5.764 -6.411 18.371 1.00 78.25 95 TYR A CA 1
ATOM 799 C C . TYR A 1 95 ? -5.642 -7.177 19.683 1.00 78.25 95 TYR A C 1
ATOM 801 O O . TYR A 1 95 ? -6.628 -7.259 20.412 1.00 78.25 95 TYR A O 1
ATOM 809 N N . ILE A 1 96 ? -4.470 -7.726 20.017 1.00 83.81 96 ILE A N 1
ATOM 810 C CA . ILE A 1 96 ? -4.320 -8.524 21.240 1.00 83.81 96 ILE A CA 1
ATOM 811 C C . ILE A 1 96 ? -4.470 -7.668 22.504 1.00 83.81 96 ILE A C 1
ATOM 813 O O . ILE A 1 96 ? -4.878 -8.172 23.549 1.00 83.81 96 ILE A O 1
ATOM 817 N N . PHE A 1 97 ? -4.217 -6.359 22.405 1.00 78.94 97 PHE A N 1
ATOM 818 C CA . PHE A 1 97 ? -4.352 -5.429 23.523 1.00 78.94 97 PHE A CA 1
ATOM 819 C C . PHE A 1 97 ? -5.807 -5.263 23.977 1.00 78.94 97 PHE A C 1
ATOM 821 O O . PHE A 1 97 ? -6.028 -5.027 25.168 1.00 78.94 97 PHE A O 1
ATOM 828 N N . THR A 1 98 ? -6.786 -5.512 23.095 1.00 79.56 98 THR A N 1
ATOM 829 C CA . THR A 1 98 ? -8.221 -5.523 23.442 1.00 79.56 98 THR A CA 1
ATOM 830 C C . THR A 1 98 ? -8.576 -6.570 24.493 1.00 79.56 98 THR A C 1
ATOM 832 O O . THR A 1 98 ? -9.523 -6.374 25.248 1.00 79.56 98 THR A O 1
ATOM 835 N N . VAL A 1 99 ? -7.825 -7.674 24.550 1.00 80.44 99 VAL A N 1
ATOM 836 C CA . VAL A 1 99 ? -8.102 -8.807 25.444 1.00 80.44 99 VAL A CA 1
ATOM 837 C C . VAL A 1 99 ? -7.666 -8.496 26.876 1.00 80.44 99 VAL A C 1
ATOM 839 O O . VAL A 1 99 ? -8.196 -9.058 27.832 1.00 80.44 99 VAL A O 1
ATOM 842 N N . SER A 1 100 ? -6.706 -7.586 27.043 1.00 84.12 100 SER A N 1
ATOM 843 C CA . SER A 1 100 ? -6.233 -7.195 28.366 1.00 84.12 100 SER A CA 1
ATOM 844 C C . SER A 1 100 ? -7.217 -6.227 29.056 1.00 84.12 100 SER A C 1
ATOM 846 O O . SER A 1 100 ? -7.614 -5.221 28.456 1.00 84.12 100 SER A O 1
ATOM 848 N N . PRO A 1 101 ? -7.573 -6.459 30.334 1.00 83.19 101 PRO A N 1
ATOM 849 C CA . PRO A 1 101 ? -8.461 -5.568 31.086 1.00 83.19 101 PRO A CA 1
ATOM 850 C C . PRO A 1 101 ? -7.930 -4.134 31.219 1.00 83.19 101 PRO A C 1
ATOM 852 O O . PRO A 1 101 ? -8.710 -3.190 31.312 1.00 83.19 101 PRO A O 1
ATOM 855 N N . GLN A 1 102 ? -6.605 -3.964 31.235 1.00 84.56 102 GLN A N 1
ATOM 856 C CA . GLN A 1 102 ? -5.948 -2.675 31.442 1.00 84.56 102 GLN A CA 1
ATOM 857 C C . GLN A 1 102 ? -5.710 -1.904 30.135 1.00 84.56 102 GLN A C 1
ATOM 859 O O . GLN A 1 102 ? -5.870 -0.685 30.128 1.00 84.56 102 GLN A O 1
ATOM 864 N N . LEU A 1 103 ? -5.342 -2.571 29.029 1.00 81.00 103 LEU A N 1
ATOM 865 C CA . LEU A 1 103 ? -5.041 -1.879 27.764 1.00 81.00 103 LEU A CA 1
ATOM 866 C C . LEU A 1 103 ? -6.244 -1.763 26.819 1.00 81.00 103 LEU A C 1
ATOM 868 O O . LEU A 1 103 ? -6.218 -0.921 25.920 1.00 81.00 103 LEU A O 1
ATOM 872 N N . GLY A 1 104 ? -7.322 -2.524 27.036 1.00 85.88 104 GLY A N 1
ATOM 873 C CA . GLY A 1 104 ? -8.541 -2.437 26.225 1.00 85.88 104 GLY A CA 1
ATOM 874 C C . GLY A 1 104 ? -9.132 -1.017 26.144 1.00 85.88 104 GLY A C 1
ATOM 875 O O . GLY A 1 104 ? -9.319 -0.508 25.034 1.00 85.88 104 GLY A O 1
ATOM 876 N N . PRO A 1 105 ? -9.356 -0.312 27.275 1.00 87.81 105 PRO A N 1
ATOM 877 C CA . PRO A 1 105 ? -9.868 1.061 27.259 1.00 87.81 105 PRO A CA 1
ATOM 878 C C . PRO A 1 105 ? -8.958 2.050 26.514 1.00 87.81 105 PRO A C 1
ATOM 880 O O . PRO A 1 105 ? -9.453 2.954 25.839 1.00 87.81 105 PRO A O 1
ATOM 883 N N . ILE A 1 106 ? -7.637 1.854 26.593 1.00 86.94 106 ILE A N 1
ATOM 884 C CA . ILE A 1 106 ? -6.632 2.686 25.913 1.00 86.94 106 ILE A CA 1
ATOM 885 C C . ILE A 1 106 ? -6.687 2.469 24.396 1.00 86.94 106 ILE A C 1
ATOM 887 O O . ILE A 1 106 ? -6.618 3.424 23.627 1.00 86.94 106 ILE A O 1
ATOM 891 N N . GLN A 1 107 ? -6.859 1.229 23.936 1.00 86.62 107 GLN A N 1
ATOM 892 C CA . GLN A 1 107 ? -7.006 0.958 22.507 1.00 86.62 107 GLN A CA 1
ATOM 893 C C . GLN A 1 107 ? -8.296 1.565 21.937 1.00 86.62 107 GLN A C 1
ATOM 895 O O . GLN A 1 107 ? -8.293 2.102 20.827 1.00 86.62 107 GLN A O 1
ATOM 900 N N . ILE A 1 108 ? -9.401 1.507 22.685 1.00 85.31 108 ILE A N 1
ATOM 901 C CA . ILE A 1 108 ? -10.681 2.078 22.243 1.00 85.31 108 ILE A CA 1
ATOM 902 C C . ILE A 1 108 ? -10.585 3.606 22.139 1.00 85.31 108 ILE A C 1
ATOM 904 O O . ILE A 1 108 ? -11.088 4.185 21.172 1.00 85.31 108 ILE A O 1
ATOM 908 N N . SER A 1 109 ? -9.925 4.271 23.095 1.00 89.81 109 SER A N 1
ATOM 909 C CA . SER A 1 109 ? -9.704 5.719 23.022 1.00 89.81 109 SER A CA 1
ATOM 910 C C . SER A 1 109 ? -8.777 6.094 21.861 1.00 89.81 109 SER A C 1
ATOM 912 O O . SER A 1 109 ? -9.090 7.027 21.121 1.00 89.81 109 SER A O 1
ATOM 914 N N . LEU A 1 110 ? -7.710 5.320 21.622 1.00 85.69 110 LEU A N 1
ATOM 915 C CA . LEU A 1 110 ? -6.818 5.483 20.470 1.00 85.69 110 LEU A CA 1
ATOM 916 C C . LEU A 1 110 ? -7.577 5.405 19.137 1.00 85.69 110 LEU A C 1
ATOM 918 O O . LEU A 1 110 ? -7.410 6.276 18.287 1.00 85.69 110 LEU A O 1
ATOM 922 N N . GLY A 1 111 ? -8.442 4.400 18.962 1.00 85.69 111 GLY A N 1
ATOM 923 C CA . GLY A 1 111 ? -9.229 4.235 17.736 1.00 85.69 111 GLY A CA 1
ATOM 924 C C . GLY A 1 111 ? -10.152 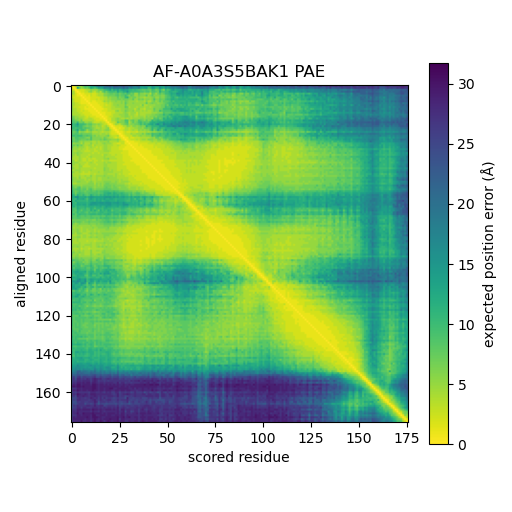5.425 17.449 1.00 85.69 111 GLY A C 1
ATOM 925 O O . GLY A 1 111 ? -10.254 5.871 16.306 1.00 85.69 111 GLY A O 1
ATOM 926 N N . ARG A 1 112 ? -10.775 5.999 18.489 1.00 86.00 112 ARG A N 1
ATOM 927 C CA . ARG A 1 112 ? -11.620 7.199 18.349 1.00 86.00 112 ARG A CA 1
ATOM 928 C C . ARG A 1 112 ? -10.800 8.433 17.966 1.00 86.00 112 ARG A C 1
ATOM 930 O O . ARG A 1 112 ? -11.195 9.144 17.048 1.00 86.00 112 ARG A O 1
ATOM 937 N N . MET A 1 113 ? -9.638 8.631 18.593 1.00 91.50 113 MET A N 1
ATOM 938 C CA . MET A 1 113 ? -8.729 9.734 18.258 1.00 91.50 113 MET A CA 1
ATOM 939 C C . MET A 1 113 ? -8.186 9.624 16.827 1.00 91.50 113 MET A C 1
ATOM 941 O O . MET A 1 113 ? -8.128 10.624 16.116 1.00 91.50 113 MET A O 1
ATOM 945 N N . LEU A 1 114 ? -7.837 8.414 16.370 1.00 87.25 114 LEU A N 1
ATOM 946 C CA . LEU A 1 114 ? -7.380 8.181 14.996 1.00 87.25 114 LEU A CA 1
ATOM 947 C C . LEU A 1 114 ? -8.442 8.559 13.960 1.00 87.25 114 LEU A C 1
ATOM 949 O O . LEU A 1 114 ? -8.109 9.168 12.945 1.00 87.25 114 LEU A O 1
ATOM 953 N N . ASN A 1 115 ? -9.717 8.256 14.220 1.00 86.00 115 ASN A N 1
ATOM 954 C CA . ASN A 1 115 ? -10.800 8.664 13.327 1.00 86.00 115 ASN A CA 1
ATOM 955 C C . ASN A 1 115 ? -10.913 10.194 13.220 1.00 86.00 115 ASN A C 1
ATOM 957 O O . ASN A 1 115 ? -11.168 10.725 12.141 1.00 86.00 115 ASN A O 1
ATOM 961 N N . ASP A 1 116 ? -10.687 10.919 14.314 1.00 90.25 116 ASP A N 1
ATOM 962 C CA . ASP A 1 116 ? -10.670 12.380 14.272 1.00 90.25 116 ASP A CA 1
ATOM 963 C C . ASP A 1 116 ? -9.442 12.909 13.514 1.00 90.25 116 ASP A C 1
ATOM 965 O O . ASP A 1 116 ? -9.596 13.769 12.646 1.00 90.25 116 ASP A O 1
ATOM 969 N N . ILE A 1 117 ? -8.253 12.328 13.721 1.00 93.69 117 ILE A N 1
ATOM 970 C CA . ILE A 1 117 ? -7.036 12.655 12.953 1.00 93.69 117 ILE A CA 1
ATOM 971 C C . ILE A 1 117 ? -7.251 12.449 11.447 1.00 93.69 117 ILE A C 1
ATOM 973 O O . ILE A 1 117 ? -6.875 13.315 10.659 1.00 93.69 117 ILE A O 1
ATOM 977 N N . MET A 1 118 ? -7.894 11.354 11.028 1.00 88.38 118 MET A N 1
ATOM 978 C CA . MET A 1 118 ? -8.167 11.081 9.610 1.00 88.38 118 MET A CA 1
ATOM 979 C C . MET A 1 118 ? -9.048 12.157 8.958 1.00 88.38 118 MET A C 1
ATOM 981 O O . MET A 1 118 ? -8.826 12.516 7.799 1.00 88.38 118 MET A O 1
ATOM 985 N N . LYS A 1 119 ? -10.008 12.728 9.697 1.00 89.62 119 LYS A N 1
ATOM 986 C CA . LYS A 1 119 ? -10.829 13.847 9.200 1.00 89.62 119 LYS A CA 1
ATOM 987 C C . LYS A 1 119 ? -9.981 15.099 8.976 1.00 89.62 119 LYS A C 1
ATOM 989 O O . LYS A 1 119 ? -10.091 15.723 7.921 1.00 89.62 119 LYS A O 1
ATOM 994 N N . PHE A 1 120 ? -9.105 15.441 9.924 1.00 93.06 120 PHE A N 1
ATOM 995 C CA . PHE A 1 120 ? -8.182 16.573 9.774 1.00 93.06 120 PHE A CA 1
ATOM 996 C C . PHE A 1 120 ? -7.179 16.350 8.637 1.00 93.06 120 PHE A C 1
ATOM 998 O O . PHE A 1 120 ? -6.906 17.269 7.865 1.00 93.06 120 PHE A O 1
ATOM 1005 N N . PHE A 1 121 ? -6.682 15.121 8.484 1.00 94.25 121 PHE A N 1
ATOM 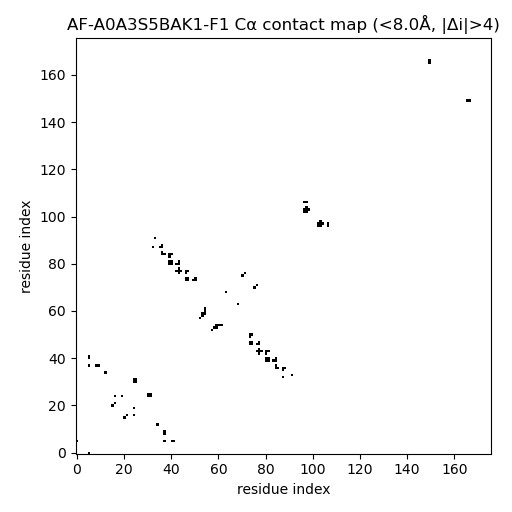1006 C CA . PHE A 1 121 ? -5.775 14.748 7.404 1.00 94.25 121 PHE A CA 1
ATOM 1007 C C . PHE A 1 121 ? -6.409 14.952 6.021 1.00 94.25 121 PHE A C 1
ATOM 1009 O O . PHE A 1 121 ? -5.745 15.450 5.117 1.00 94.25 121 PHE A O 1
ATOM 1016 N N . CYS A 1 122 ? -7.702 14.656 5.854 1.00 94.19 122 CYS A N 1
ATOM 1017 C CA . CYS A 1 122 ? -8.413 14.913 4.599 1.00 94.19 122 CYS A CA 1
ATOM 1018 C C . CYS A 1 122 ? -8.396 16.407 4.218 1.00 94.19 122 CYS A C 1
ATOM 1020 O O . CYS A 1 122 ? -8.043 16.756 3.091 1.00 94.19 122 CYS A O 1
ATOM 1022 N N . VAL A 1 123 ? -8.690 17.301 5.171 1.00 96.00 123 VAL A N 1
ATOM 1023 C CA . VAL A 1 123 ? -8.615 18.758 4.947 1.00 96.00 123 VAL A CA 1
ATOM 1024 C C . VAL A 1 123 ? -7.185 19.186 4.605 1.00 96.00 123 VAL A C 1
ATOM 1026 O O . VAL A 1 123 ? -6.981 19.975 3.685 1.00 96.00 123 VAL A O 1
ATOM 1029 N N . TYR A 1 124 ? -6.187 18.628 5.293 1.00 96.25 124 TYR A N 1
ATOM 1030 C CA . TYR A 1 124 ? -4.778 18.900 5.013 1.00 96.25 124 TYR A CA 1
ATOM 1031 C C . TYR A 1 124 ? -4.368 18.485 3.590 1.00 96.25 124 TYR A C 1
ATOM 1033 O O . TYR A 1 124 ? -3.725 19.262 2.883 1.00 96.25 124 TYR A O 1
ATOM 1041 N N . VAL A 1 125 ? -4.788 17.302 3.129 1.00 97.31 125 VAL A N 1
ATOM 1042 C CA . VAL A 1 125 ? -4.534 16.838 1.75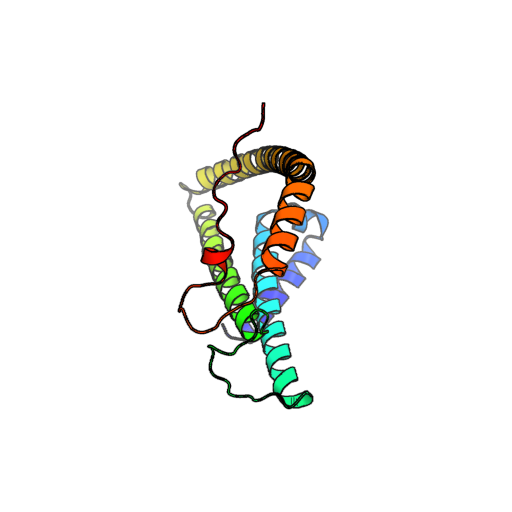7 1.00 97.31 125 VAL A CA 1
ATOM 1043 C C . VAL A 1 125 ? -5.203 17.752 0.730 1.00 97.31 125 VAL A C 1
ATOM 1045 O O . VAL A 1 125 ? -4.571 18.089 -0.267 1.00 97.31 125 VAL A O 1
ATOM 1048 N N . LEU A 1 126 ? -6.436 18.211 0.972 1.00 96.56 126 LEU A N 1
ATOM 1049 C CA . LEU A 1 126 ? -7.108 19.163 0.076 1.00 96.56 126 LEU A CA 1
ATOM 1050 C C . LEU A 1 126 ? -6.317 20.466 -0.072 1.00 96.56 126 LEU A C 1
ATOM 1052 O O . LEU A 1 126 ? -6.155 20.966 -1.185 1.00 96.56 126 LEU A O 1
ATOM 1056 N N . VAL A 1 127 ? -5.782 20.987 1.034 1.00 97.75 127 VAL A N 1
ATOM 1057 C CA . VAL A 1 127 ? -4.913 22.169 1.014 1.00 97.75 127 VAL A CA 1
ATOM 1058 C C . VAL A 1 127 ? -3.637 21.884 0.219 1.00 97.75 127 VAL A C 1
ATOM 1060 O O . VAL A 1 127 ? -3.303 22.658 -0.677 1.00 97.75 127 VAL A O 1
ATOM 1063 N N . LEU A 1 128 ? -2.952 20.761 0.474 1.00 97.25 128 LEU A N 1
ATOM 1064 C CA . LEU A 1 128 ? -1.747 20.382 -0.274 1.00 97.25 128 LEU A CA 1
ATOM 1065 C C . LEU A 1 128 ? -2.001 20.260 -1.777 1.00 97.25 128 LEU A C 1
ATOM 1067 O O . LEU A 1 128 ? -1.189 20.731 -2.567 1.00 97.25 128 LEU A O 1
ATOM 1071 N N . VAL A 1 129 ? -3.123 19.665 -2.180 1.00 97.38 129 VAL A N 1
ATOM 1072 C CA . VAL A 1 129 ? -3.495 19.520 -3.591 1.00 97.38 129 VAL A CA 1
ATOM 1073 C C . VAL A 1 129 ? -3.785 20.883 -4.227 1.00 97.38 129 VAL A C 1
ATOM 1075 O O . VAL A 1 129 ? -3.317 21.147 -5.333 1.00 97.38 129 VAL A O 1
ATOM 1078 N N . ALA A 1 130 ? -4.481 21.783 -3.525 1.00 97.56 130 ALA A N 1
ATOM 1079 C CA . ALA A 1 130 ? -4.714 23.145 -4.009 1.00 97.56 130 ALA A CA 1
ATOM 1080 C C . ALA A 1 130 ? -3.394 23.905 -4.233 1.00 97.56 130 ALA A C 1
ATOM 1082 O O . ALA A 1 130 ? -3.199 24.522 -5.284 1.00 97.56 130 ALA A O 1
ATOM 1083 N N . PHE A 1 131 ? -2.453 23.802 -3.289 1.00 97.44 131 PHE A N 1
ATOM 1084 C CA . PHE A 1 131 ? -1.111 24.362 -3.453 1.00 97.44 131 PHE A CA 1
ATOM 1085 C C . PHE A 1 131 ? -0.331 23.682 -4.581 1.00 97.44 131 PHE A C 1
ATOM 1087 O O . PHE A 1 131 ? 0.315 24.377 -5.360 1.00 97.44 131 PHE A O 1
ATOM 1094 N N . ALA A 1 132 ? -0.409 22.356 -4.715 1.00 97.00 132 ALA A N 1
ATOM 1095 C CA . ALA A 1 132 ? 0.257 21.621 -5.786 1.00 97.00 132 ALA A CA 1
ATOM 1096 C C . ALA A 1 132 ? -0.221 22.087 -7.167 1.00 97.00 132 ALA A C 1
ATOM 1098 O O . ALA A 1 132 ? 0.607 22.323 -8.043 1.00 97.00 132 ALA A O 1
ATOM 1099 N N . PHE A 1 133 ? -1.527 22.308 -7.353 1.00 96.69 133 PHE A N 1
ATOM 1100 C CA . PHE A 1 133 ? -2.053 22.875 -8.596 1.00 96.69 133 PHE A CA 1
ATOM 1101 C C . PHE A 1 133 ? -1.584 24.315 -8.832 1.00 96.69 133 PHE A C 1
ATOM 1103 O O . PHE A 1 133 ? -1.171 24.637 -9.946 1.00 96.69 133 PHE A O 1
ATOM 1110 N N . GLY A 1 134 ? -1.581 25.168 -7.801 1.00 96.81 134 GLY A N 1
ATOM 1111 C CA . GLY A 1 134 ? -1.089 26.546 -7.911 1.00 96.81 134 GLY A CA 1
ATOM 1112 C C . GLY A 1 134 ? 0.400 26.626 -8.269 1.00 96.81 134 GLY A C 1
ATOM 1113 O O . GLY A 1 134 ? 0.789 27.371 -9.168 1.00 96.81 134 GLY A O 1
ATOM 1114 N N . LEU A 1 135 ? 1.234 25.813 -7.614 1.00 95.25 135 LEU A N 1
ATOM 1115 C CA . LEU A 1 135 ? 2.667 25.724 -7.895 1.00 95.25 135 LEU A CA 1
ATOM 1116 C C . LEU A 1 135 ? 2.932 25.112 -9.269 1.00 95.25 135 LEU A C 1
ATOM 1118 O O . LEU A 1 135 ? 3.772 25.629 -10.000 1.00 95.25 135 LEU A O 1
ATOM 1122 N N . ASN A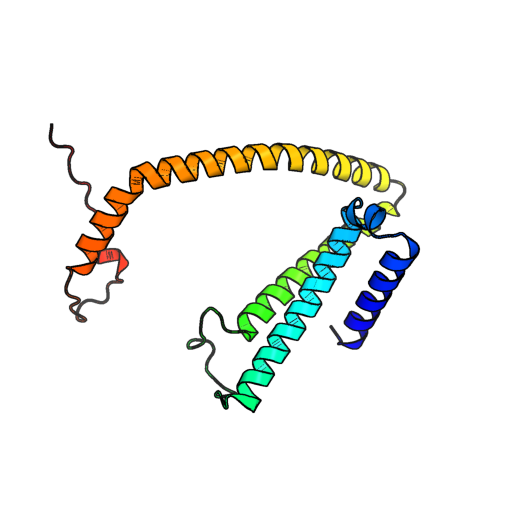 1 136 ? 2.205 24.058 -9.649 1.00 95.12 136 ASN A N 1
ATOM 1123 C CA . ASN A 1 136 ? 2.330 23.477 -10.980 1.00 95.12 136 ASN A CA 1
ATOM 1124 C C . ASN A 1 136 ? 2.017 24.526 -12.054 1.00 95.12 136 ASN A C 1
ATOM 1126 O O . ASN A 1 136 ? 2.800 24.691 -12.980 1.00 95.12 136 ASN A O 1
ATOM 1130 N N . GLN A 1 137 ? 0.948 25.309 -11.893 1.00 94.62 137 GLN A N 1
ATOM 1131 C CA . GLN A 1 137 ? 0.609 26.377 -12.836 1.00 94.62 137 GLN A CA 1
ATOM 1132 C C . GLN A 1 137 ? 1.691 27.464 -12.917 1.00 94.62 137 GLN A C 1
ATOM 1134 O O . GLN A 1 137 ? 2.004 27.939 -14.008 1.00 94.62 137 GLN A O 1
ATOM 1139 N N . LEU A 1 138 ? 2.274 27.855 -11.780 1.00 93.62 138 LEU A N 1
ATOM 1140 C CA . LEU A 1 138 ? 3.308 28.891 -11.732 1.00 93.62 138 LEU A CA 1
ATOM 1141 C C . LEU A 1 138 ? 4.634 28.418 -12.344 1.00 93.62 138 LEU A C 1
ATOM 1143 O O . LEU A 1 138 ? 5.282 29.155 -13.087 1.00 93.62 138 LEU A O 1
ATOM 1147 N N . TYR A 1 139 ? 5.048 27.191 -12.026 1.00 91.75 139 TYR A N 1
ATOM 1148 C CA . TYR A 1 139 ? 6.368 26.676 -12.379 1.00 91.75 139 TYR A CA 1
ATOM 1149 C C . TYR A 1 139 ? 6.399 25.863 -13.674 1.00 91.75 139 TYR A C 1
ATOM 115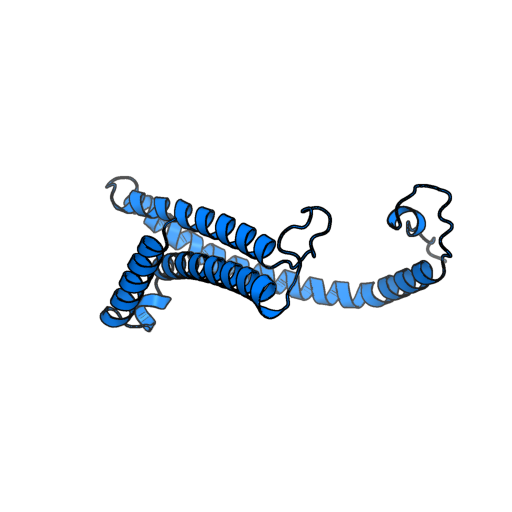1 O O . TYR A 1 139 ? 7.491 25.654 -14.200 1.00 91.75 139 TYR A O 1
ATOM 1159 N N . TRP A 1 140 ? 5.254 25.461 -14.238 1.00 89.56 140 TRP A N 1
ATOM 1160 C CA . TRP A 1 140 ? 5.194 24.665 -15.471 1.00 89.56 140 TRP A CA 1
ATOM 1161 C C . TRP A 1 140 ? 5.969 25.305 -16.628 1.00 89.56 140 TRP A C 1
ATOM 1163 O O . TRP A 1 140 ? 6.763 24.635 -17.285 1.00 89.56 140 TRP A O 1
ATOM 1173 N N . PHE A 1 141 ? 5.804 26.615 -16.852 1.00 88.31 141 PHE A N 1
ATOM 1174 C CA . PHE A 1 141 ? 6.511 27.316 -17.930 1.00 88.31 141 PHE A CA 1
ATOM 1175 C C . PHE A 1 141 ? 8.035 27.285 -17.738 1.00 88.31 141 PHE A C 1
ATOM 1177 O O . PHE A 1 141 ? 8.777 26.958 -18.666 1.00 88.31 141 PHE A O 1
ATOM 1184 N N . TYR A 1 142 ? 8.505 27.574 -16.523 1.00 85.12 142 TYR A N 1
ATOM 1185 C CA . TYR A 1 142 ? 9.931 27.558 -16.199 1.00 85.12 142 TYR A CA 1
ATOM 1186 C C . TYR A 1 142 ? 10.518 26.146 -16.270 1.00 85.12 142 TYR A C 1
ATOM 1188 O O . TYR A 1 142 ? 11.630 25.971 -16.767 1.00 85.12 142 TYR A O 1
ATOM 1196 N N . ALA A 1 143 ? 9.767 25.134 -15.829 1.00 82.25 143 ALA A N 1
ATOM 1197 C CA . ALA A 1 143 ? 10.147 23.732 -15.954 1.00 82.25 143 ALA A CA 1
ATOM 1198 C C . ALA A 1 143 ? 10.262 23.315 -17.429 1.00 82.25 143 ALA A C 1
ATOM 1200 O O . ALA A 1 143 ? 11.261 22.712 -17.814 1.00 82.25 143 ALA A O 1
ATOM 1201 N N . GLN A 1 144 ? 9.312 23.722 -18.278 1.00 84.12 144 GLN A N 1
ATOM 1202 C CA . GLN A 1 144 ? 9.343 23.439 -19.714 1.00 84.12 144 GLN A CA 1
ATOM 1203 C C . GLN A 1 144 ? 10.523 24.125 -20.410 1.00 84.12 144 GLN A C 1
ATOM 1205 O O . GLN A 1 144 ? 11.194 23.528 -21.252 1.00 84.12 144 GLN A O 1
ATOM 1210 N N . GLN A 1 145 ? 10.810 25.377 -20.053 1.00 80.25 145 GLN A N 1
ATOM 1211 C CA . GLN A 1 145 ? 11.956 26.099 -20.600 1.00 80.25 145 GLN A CA 1
ATOM 1212 C C . GLN A 1 145 ? 13.288 25.498 -20.124 1.00 80.25 145 GLN A C 1
ATOM 1214 O O . GLN A 1 145 ? 14.251 25.466 -20.892 1.00 80.25 145 GLN A O 1
ATOM 1219 N N . ARG A 1 146 ? 13.336 24.976 -18.890 1.00 73.19 146 ARG A N 1
ATOM 1220 C CA . ARG A 1 146 ? 14.477 24.213 -18.368 1.00 73.19 146 ARG A CA 1
ATOM 1221 C C . ARG A 1 146 ? 14.670 22.901 -19.127 1.00 73.19 146 ARG A C 1
ATOM 1223 O O . ARG A 1 146 ? 15.796 22.632 -19.521 1.00 73.19 146 ARG A O 1
ATOM 1230 N N . SER A 1 147 ? 13.599 22.140 -19.370 1.00 74.19 147 SER A N 1
ATOM 1231 C CA . SER A 1 147 ? 13.655 20.887 -20.139 1.00 74.19 147 SER A CA 1
ATOM 1232 C C . SER A 1 147 ? 14.237 21.123 -21.531 1.00 74.19 147 SER A C 1
ATOM 1234 O O . SER A 1 147 ? 15.235 20.511 -21.882 1.00 74.19 147 SER A O 1
ATOM 1236 N N . LYS A 1 148 ? 13.713 22.110 -22.272 1.00 74.69 148 LYS A N 1
ATOM 1237 C CA . LYS A 1 148 ? 14.215 22.441 -23.617 1.00 74.69 148 LYS A CA 1
ATOM 1238 C C . LYS A 1 148 ? 15.694 22.836 -23.634 1.00 74.69 148 LYS A C 1
ATOM 1240 O O . LYS A 1 148 ? 16.420 22.453 -24.537 1.00 74.69 148 LYS A O 1
ATOM 1245 N N . ARG A 1 149 ? 16.155 23.597 -22.634 1.00 68.62 149 ARG A N 1
ATOM 1246 C CA . ARG A 1 149 ? 17.570 23.994 -22.525 1.00 68.62 149 ARG A CA 1
ATOM 1247 C C . ARG A 1 149 ? 18.490 22.801 -22.241 1.00 68.62 149 ARG A C 1
ATOM 1249 O O . ARG A 1 149 ? 19.656 22.848 -22.609 1.00 68.62 149 ARG A O 1
ATOM 1256 N N . CYS A 1 150 ? 17.971 21.776 -21.573 1.00 65.06 150 CYS A N 1
ATOM 1257 C CA . CYS A 1 150 ? 18.675 20.528 -21.300 1.00 65.06 150 CYS A CA 1
ATOM 1258 C C . CYS A 1 150 ? 18.707 19.582 -22.512 1.00 65.06 150 CYS A C 1
ATOM 1260 O O . CYS A 1 150 ? 19.665 18.829 -22.650 1.00 65.06 150 CYS A O 1
ATOM 1262 N N . ASP A 1 151 ? 17.714 19.652 -23.403 1.00 64.94 151 ASP A N 1
ATOM 1263 C CA . ASP A 1 151 ? 17.681 18.849 -24.634 1.00 64.94 151 ASP A CA 1
ATOM 1264 C C . ASP A 1 151 ? 18.725 19.313 -25.675 1.00 64.94 151 ASP A C 1
ATOM 1266 O O . ASP A 1 151 ? 19.226 18.501 -26.449 1.00 64.94 151 ASP A O 1
ATOM 1270 N N . ASP A 1 152 ? 19.106 20.598 -25.670 1.00 61.38 152 ASP A N 1
ATOM 1271 C CA . ASP A 1 152 ? 20.095 21.185 -26.598 1.00 61.38 152 ASP A CA 1
ATOM 1272 C C . ASP A 1 152 ? 21.570 20.926 -26.208 1.00 61.38 152 ASP A C 1
ATOM 1274 O O . ASP A 1 152 ? 22.491 21.332 -26.924 1.00 61.38 152 ASP A O 1
ATOM 1278 N N . VAL A 1 153 ? 21.840 20.269 -25.073 1.00 62.94 153 VAL A N 1
ATOM 1279 C CA . VAL A 1 153 ? 23.216 20.006 -24.617 1.00 62.94 153 VAL A CA 1
ATOM 1280 C C . VAL A 1 153 ? 23.724 18.707 -25.253 1.00 62.94 153 VAL A C 1
ATOM 1282 O O . VAL A 1 153 ? 23.326 17.612 -24.861 1.00 62.94 153 VAL A O 1
ATOM 1285 N N . MET A 1 154 ? 24.618 18.805 -26.245 1.00 52.69 154 MET A N 1
ATOM 1286 C CA . MET A 1 154 ? 25.248 17.616 -26.835 1.00 52.69 154 MET A CA 1
ATOM 1287 C C . MET A 1 154 ? 26.167 16.920 -25.823 1.00 52.69 154 MET A C 1
ATOM 1289 O O . MET A 1 154 ? 27.160 17.480 -25.362 1.00 52.69 154 MET A O 1
ATOM 1293 N N . PHE A 1 155 ? 25.840 15.668 -25.510 1.00 55.88 155 PHE A N 1
ATOM 1294 C CA . PHE A 1 155 ? 26.615 14.791 -24.638 1.00 55.88 155 PHE A CA 1
ATOM 1295 C C . PHE A 1 155 ? 27.982 14.443 -25.246 1.00 55.88 155 PHE A C 1
ATOM 1297 O O . PHE A 1 155 ? 28.061 13.717 -26.237 1.00 55.88 155 PHE A O 1
ATOM 1304 N N . THR A 1 156 ? 29.075 14.866 -24.610 1.00 52.75 156 THR A N 1
ATOM 1305 C CA . THR A 1 156 ? 30.406 14.286 -24.847 1.00 52.75 156 THR A CA 1
ATOM 1306 C C . THR A 1 156 ? 30.747 13.313 -23.720 1.00 52.75 156 THR A C 1
ATOM 1308 O O . THR A 1 156 ? 31.028 13.731 -22.601 1.00 52.75 156 THR A O 1
ATOM 1311 N N . LEU A 1 157 ? 30.760 12.013 -24.037 1.00 52.06 157 LEU A N 1
ATOM 1312 C CA . LEU A 1 157 ? 31.043 10.853 -23.163 1.00 52.06 157 LEU A CA 1
ATOM 1313 C C . LEU A 1 157 ? 32.451 10.825 -22.508 1.00 52.06 157 LEU A C 1
ATOM 1315 O O . LEU A 1 157 ? 32.859 9.795 -21.981 1.00 52.06 157 LEU A O 1
ATOM 1319 N N . GLY A 1 158 ? 33.216 11.920 -22.561 1.00 54.53 158 GLY A N 1
ATOM 1320 C CA . GLY A 1 158 ? 34.607 11.985 -22.095 1.00 54.53 158 GLY A CA 1
ATOM 1321 C C . GLY A 1 158 ? 34.798 12.415 -20.637 1.00 54.53 158 GLY A C 1
ATOM 1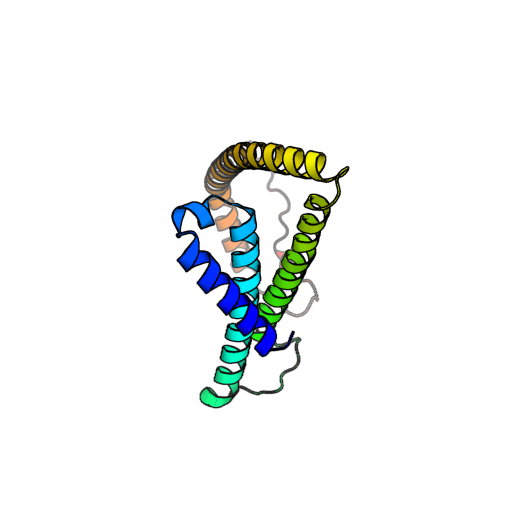322 O O . GLY A 1 158 ? 35.866 12.185 -20.079 1.00 54.53 158 GLY A O 1
ATOM 1323 N N . GLU A 1 159 ? 33.792 13.012 -19.997 1.00 54.47 159 GLU A N 1
ATOM 1324 C CA . GLU A 1 159 ? 33.881 13.449 -18.601 1.00 54.47 159 GLU A CA 1
ATOM 1325 C C . GLU A 1 159 ? 32.814 12.724 -17.787 1.00 54.47 159 GLU A C 1
ATOM 1327 O O . GLU A 1 159 ? 31.630 12.947 -18.012 1.00 54.47 159 GLU A O 1
ATOM 1332 N N . GLY A 1 160 ? 33.222 11.843 -16.868 1.00 54.22 160 GLY A N 1
ATOM 1333 C CA . GLY A 1 160 ? 32.343 11.044 -16.005 1.00 54.22 160 GLY A CA 1
ATOM 1334 C C . GLY A 1 160 ? 31.535 11.870 -15.000 1.00 54.22 160 GLY A C 1
ATOM 1335 O O . GLY A 1 160 ? 31.734 11.734 -13.796 1.00 54.22 160 GLY A O 1
ATOM 1336 N N . LYS A 1 161 ? 30.651 12.739 -15.493 1.00 53.34 161 LYS A N 1
ATOM 1337 C CA . LYS A 1 161 ? 29.696 13.529 -14.718 1.00 53.34 161 LYS A CA 1
ATOM 1338 C C . LYS A 1 161 ? 28.279 13.117 -15.104 1.00 53.34 161 LYS A C 1
ATOM 1340 O O . LYS A 1 161 ? 27.972 12.893 -16.273 1.00 53.34 161 LYS A O 1
ATOM 1345 N N . ASP A 1 162 ? 27.418 12.997 -14.104 1.00 54.84 162 ASP A N 1
ATOM 1346 C CA . ASP A 1 162 ? 26.036 12.562 -14.284 1.00 54.84 162 ASP A CA 1
ATOM 1347 C C . ASP A 1 162 ? 25.204 13.658 -14.976 1.00 54.84 162 ASP A C 1
ATOM 1349 O O . ASP A 1 162 ? 25.438 14.848 -14.765 1.00 54.84 162 ASP A O 1
ATOM 1353 N N . LEU A 1 163 ? 24.186 13.274 -15.763 1.00 53.03 163 LEU A N 1
ATOM 1354 C CA . LEU A 1 163 ? 23.246 14.162 -16.488 1.00 53.03 163 LEU A CA 1
ATOM 1355 C C . LEU A 1 163 ? 22.729 15.355 -15.643 1.00 53.03 163 LEU A C 1
ATOM 1357 O O . LEU A 1 163 ? 22.452 16.432 -16.172 1.00 53.03 163 LEU A O 1
ATOM 1361 N N . TYR A 1 164 ? 22.623 15.176 -14.324 1.00 53.03 164 TYR A N 1
ATOM 1362 C CA . TYR A 1 164 ? 22.189 16.198 -13.369 1.00 53.03 164 TYR A CA 1
ATOM 1363 C C . TYR A 1 164 ? 23.158 17.383 -13.218 1.00 53.03 164 TYR A C 1
ATOM 1365 O O . TYR A 1 164 ? 22.711 18.475 -12.866 1.00 53.03 164 TYR A O 1
ATOM 1373 N N . ASP A 1 165 ? 24.450 17.200 -13.498 1.00 55.38 165 ASP A N 1
ATOM 1374 C CA . ASP A 1 165 ? 25.480 18.225 -13.287 1.00 55.38 165 ASP A CA 1
ATOM 1375 C C . ASP A 1 165 ? 25.489 19.272 -14.421 1.00 55.38 165 ASP A C 1
ATOM 1377 O O . ASP A 1 165 ? 25.646 20.471 -14.182 1.00 55.38 165 ASP A O 1
ATOM 1381 N N . TYR A 1 166 ? 25.190 18.857 -15.661 1.00 54.75 166 TYR A N 1
ATOM 1382 C CA . TYR A 1 166 ? 25.086 19.757 -16.824 1.00 54.75 166 TYR A CA 1
ATOM 1383 C C . TYR A 1 166 ? 23.820 20.625 -16.795 1.00 54.75 166 TYR A C 1
ATOM 1385 O O . TYR A 1 166 ? 23.811 21.747 -17.298 1.00 54.75 166 TYR A O 1
ATOM 1393 N N . CYS A 1 167 ? 22.758 20.130 -16.156 1.00 60.94 167 CYS A N 1
ATOM 1394 C CA . CYS A 1 167 ? 21.492 20.841 -15.971 1.00 60.94 167 CYS A CA 1
ATOM 1395 C C . CYS A 1 167 ? 21.386 21.543 -14.611 1.00 60.94 167 CYS A C 1
ATOM 1397 O O . CYS A 1 167 ? 20.283 21.747 -14.088 1.00 60.94 167 CYS A O 1
ATOM 1399 N N . SER A 1 168 ? 22.524 21.949 -14.042 1.00 57.06 168 SER A N 1
ATOM 1400 C CA . SER A 1 168 ? 22.597 22.802 -12.857 1.00 57.06 168 SER A CA 1
ATOM 1401 C C . SER A 1 168 ? 22.393 24.276 -13.235 1.00 57.06 168 SER A C 1
ATOM 1403 O O . SER A 1 168 ? 23.151 24.878 -13.995 1.00 57.06 168 SER A O 1
ATOM 1405 N N . THR A 1 169 ? 21.326 24.891 -12.722 1.00 54.84 169 THR A N 1
ATOM 1406 C CA . THR A 1 169 ? 21.005 26.299 -12.984 1.00 54.84 169 THR A CA 1
ATOM 1407 C C . THR A 1 169 ? 21.851 27.217 -12.101 1.00 54.84 169 THR A C 1
ATOM 1409 O O . THR A 1 169 ? 21.570 27.337 -10.909 1.00 54.84 169 THR A O 1
ATOM 1412 N N . ARG A 1 170 ? 22.811 27.957 -12.672 1.00 57.56 170 ARG A N 1
ATOM 1413 C CA . ARG A 1 170 ? 23.227 29.238 -12.070 1.00 57.56 170 ARG A CA 1
ATOM 1414 C C . ARG A 1 170 ? 22.059 30.209 -12.223 1.00 57.56 170 ARG A C 1
ATOM 1416 O O . ARG A 1 170 ? 21.601 30.434 -13.342 1.00 57.56 170 ARG A O 1
ATOM 1423 N N . GLY A 1 171 ? 21.540 30.714 -11.103 1.00 51.06 171 GLY A N 1
ATOM 1424 C CA . GLY A 1 171 ? 20.389 31.616 -11.079 1.00 51.06 171 GLY A CA 1
ATOM 1425 C C . GLY A 1 171 ? 20.545 32.743 -12.098 1.00 51.06 171 GLY A C 1
ATOM 1426 O O . GLY A 1 171 ? 21.557 33.442 -12.111 1.00 51.06 171 GLY A O 1
ATOM 1427 N N . SER A 1 172 ? 19.560 32.890 -12.981 1.00 54.38 172 SER A N 1
ATOM 1428 C CA . SER A 1 172 ? 19.483 34.047 -13.867 1.00 54.38 172 SER A CA 1
ATOM 1429 C C . SER A 1 172 ? 19.126 35.249 -12.999 1.00 54.38 172 SER A C 1
ATOM 1431 O O . SER A 1 172 ? 18.111 35.233 -12.307 1.00 54.38 172 SER A O 1
ATOM 1433 N N . TYR A 1 173 ? 19.992 36.256 -12.978 1.00 53.66 173 TYR A N 1
ATOM 1434 C CA . TYR A 1 173 ? 19.751 37.520 -12.286 1.00 53.66 173 TYR A CA 1
ATOM 1435 C C . TYR A 1 173 ? 18.439 38.131 -12.794 1.00 53.66 173 TYR A C 1
ATOM 1437 O O . TYR A 1 173 ? 18.213 38.184 -14.003 1.00 53.66 173 TYR A O 1
ATOM 1445 N N . PHE A 1 174 ? 17.586 38.588 -11.872 1.00 46.16 174 PHE A N 1
ATOM 1446 C CA . PHE A 1 174 ? 16.419 39.399 -12.211 1.00 46.16 174 PHE A CA 1
ATOM 1447 C C . PHE A 1 174 ? 16.909 40.652 -12.944 1.00 46.16 174 PHE A C 1
ATOM 1449 O O . PHE A 1 174 ? 17.572 41.506 -12.355 1.00 46.16 174 PHE A O 1
ATOM 1456 N N . THR A 1 175 ? 16.626 40.751 -14.241 1.00 54.41 175 THR A N 1
ATOM 1457 C CA . THR A 1 175 ? 16.754 42.015 -14.965 1.00 54.41 175 THR A CA 1
ATOM 1458 C C . THR A 1 175 ? 15.698 42.973 -14.420 1.00 54.41 175 THR A C 1
ATOM 1460 O O . THR A 1 175 ? 14.533 42.586 -14.319 1.00 54.41 175 THR A O 1
ATOM 1463 N N . LYS A 1 176 ? 16.149 44.166 -14.012 1.00 40.12 176 LYS A N 1
ATOM 1464 C CA . LYS A 1 176 ? 15.326 45.274 -13.502 1.00 40.12 176 LYS A CA 1
ATOM 1465 C C . LYS A 1 176 ? 14.213 45.671 -14.462 1.00 40.12 176 LYS A C 1
ATOM 1467 O O . LYS A 1 176 ? 14.466 45.623 -15.686 1.00 40.12 176 LYS A O 1
#

Sequence (176 aa):
MSLSFVVAFVWQEIKKLWTWGIRVYITDMWHLLEFTTNSLYISTIAMRFVAWFRVNFYKEPAFLNRSIWDPFDPILISECLFAAANIFSTLKLVYIFTVSPQLGPIQISLGRMLNDIMKFFCVYVLVLVAFAFGLNQLYWFYAQQRSKRCDDVMFTLGEGKDLYDYCSTRGSYFTK

Foldseek 3Di:
DDPVVLVVLVVVLVVVCVPVDDVVQVVDVLSVLSVLLSVLVVLLVVLVVVLVCCCPPVVPDPDDPPVPDDPVRSNVVSVVSVVVSVVSVVVVVLVVLCVDPPSVVVSVVVVVVVVVVVVVVVVVVVVVVVVVVVVCVVCVVVVVVLVVVLVPDDDDPPDPDDSVVVSDDPDDDPDD

Mean predicted aligned error: 10.52 Å

Nearest PDB structures (foldseek):
  8wpl-assembly1_D  TM=8.487E-01  e=1.885E-09  Homo sapiens
  5z96-assembly1_D  TM=7.521E-01  e=7.329E-10  Mus musculus
  6jzo-assembly1_A  TM=7.552E-01  e=8.749E-10  Mus musculus
  5z96-assembly1_A  TM=7.521E-01  e=8.749E-10  Mus musculus
  6jzo-assembly1_D  TM=7.557E-01  e=1.488E-09  Mus musculus

InterPro domains:
  IPR002153 Transient receptor potential channel, canonical [PTHR10117] (3-149)
  IPR005821 Ion transport domain [PF00520] (3-154)

pLDDT: mean 82.56, std 13.42, range [40.12, 97.75]

Organism: NCBI:txid117903

Solvent-accessible surface area (backbone atoms only — not comparable to full-atom values): 10260 Å² total; per-residue (Å²): 135,58,71,70,58,54,52,51,52,53,51,51,50,55,51,52,44,67,75,63,34,66,72,60,46,67,71,36,68,64,54,46,52,52,52,49,29,51,49,29,51,51,49,22,52,50,27,46,50,50,43,52,47,42,35,72,75,69,65,45,76,88,77,70,66,79,89,76,57,60,96,82,35,40,58,61,53,21,51,52,34,44,54,50,23,51,53,51,57,54,57,55,54,62,61,59,41,58,76,38,90,79,43,24,65,55,52,56,52,49,54,56,52,50,55,52,50,53,57,54,48,52,56,51,50,53,51,51,51,54,50,49,53,54,48,46,67,68,41,46,63,59,51,51,56,49,50,55,61,52,70,71,58,83,85,66,94,84,60,101,67,61,79,70,67,80,66,57,80,77,80,79,76,83,78,130